Protein AF-A0A445IN92-F1 (afdb_monomer_lite)

Structure (mmCIF, N/CA/C/O backbone):
data_AF-A0A445IN92-F1
#
_entry.id   AF-A0A445IN92-F1
#
loop_
_atom_site.group_PDB
_atom_site.id
_atom_site.type_symbol
_atom_site.label_atom_id
_atom_site.label_alt_id
_atom_site.label_comp_id
_atom_site.label_asym_id
_atom_site.label_entity_id
_atom_site.label_seq_id
_atom_site.pdbx_PDB_ins_code
_atom_site.Cartn_x
_atom_site.Cartn_y
_atom_site.Cartn_z
_atom_site.occupancy
_atom_site.B_iso_or_equiv
_atom_site.auth_seq_id
_atom_site.auth_comp_id
_atom_site.auth_asym_id
_atom_site.auth_atom_id
_atom_site.pdbx_PDB_model_num
ATOM 1 N N . ILE A 1 1 ? 13.133 -25.533 19.601 1.00 60.81 1 ILE A N 1
ATOM 2 C CA . ILE A 1 1 ? 13.354 -24.066 19.628 1.00 60.81 1 ILE A CA 1
ATOM 3 C C . ILE A 1 1 ? 12.073 -23.328 20.027 1.00 60.81 1 ILE A C 1
ATOM 5 O O . ILE A 1 1 ? 12.120 -22.615 21.013 1.00 60.81 1 ILE A O 1
ATOM 9 N N . ILE A 1 2 ? 10.919 -23.588 19.393 1.00 58.00 2 ILE A N 1
ATOM 10 C CA . ILE A 1 2 ? 9.615 -22.993 19.782 1.00 58.00 2 ILE A CA 1
ATOM 11 C C . ILE A 1 2 ? 9.254 -23.238 21.263 1.00 58.00 2 ILE A C 1
ATOM 13 O O . ILE A 1 2 ? 8.823 -22.318 21.946 1.00 58.00 2 ILE A O 1
ATOM 17 N N . PHE A 1 3 ? 9.530 -24.435 21.797 1.00 63.34 3 PHE A N 1
ATOM 18 C CA . PHE A 1 3 ? 9.320 -24.738 23.222 1.00 63.34 3 PHE A CA 1
ATOM 19 C C . PHE A 1 3 ? 10.084 -23.802 24.173 1.00 63.34 3 PHE A C 1
ATOM 21 O O . PHE A 1 3 ? 9.544 -23.416 25.199 1.00 63.34 3 PHE A O 1
ATOM 28 N N . VAL A 1 4 ? 11.312 -23.392 23.830 1.00 68.94 4 VAL A N 1
ATOM 29 C CA . VAL A 1 4 ? 12.139 -22.519 24.687 1.00 68.94 4 VAL A CA 1
ATOM 30 C C . VAL A 1 4 ? 11.491 -21.143 24.853 1.00 68.94 4 VAL A C 1
ATOM 32 O O . VAL A 1 4 ? 11.526 -20.579 25.938 1.00 68.94 4 VAL A O 1
ATOM 35 N N . ILE A 1 5 ? 10.833 -20.641 23.806 1.00 67.56 5 ILE A N 1
ATOM 36 C CA . ILE A 1 5 ? 10.127 -19.354 23.822 1.00 67.56 5 ILE A CA 1
ATOM 37 C C . ILE A 1 5 ? 8.903 -19.421 24.748 1.00 67.56 5 ILE A C 1
ATOM 39 O O . ILE A 1 5 ? 8.670 -18.491 25.513 1.00 67.56 5 ILE A O 1
ATOM 43 N N . MET A 1 6 ? 8.161 -20.536 24.728 1.00 63.62 6 MET A N 1
ATOM 44 C CA . MET A 1 6 ? 6.970 -20.718 25.569 1.00 63.62 6 MET A CA 1
ATOM 45 C C . MET A 1 6 ? 7.300 -20.812 27.064 1.00 63.62 6 MET A C 1
ATOM 47 O O . MET A 1 6 ? 6.541 -20.305 27.880 1.00 63.62 6 MET A O 1
ATOM 51 N N . TYR A 1 7 ? 8.422 -21.440 27.428 1.00 75.62 7 TYR A N 1
ATOM 52 C CA . TYR A 1 7 ? 8.828 -21.587 28.834 1.00 75.62 7 TYR A CA 1
ATOM 53 C C . TYR A 1 7 ? 9.495 -20.341 29.426 1.00 75.62 7 TYR A C 1
ATOM 55 O O . TYR A 1 7 ? 9.542 -20.209 30.644 1.00 75.62 7 TYR A O 1
ATOM 63 N N . LEU A 1 8 ? 10.035 -19.454 28.587 1.00 73.19 8 LEU A N 1
ATOM 64 C CA . LEU A 1 8 ? 10.704 -18.223 29.022 1.00 73.19 8 LEU A CA 1
ATOM 65 C C . LEU A 1 8 ? 9.756 -17.017 29.114 1.00 73.19 8 LEU A C 1
ATOM 67 O O . LEU A 1 8 ? 10.228 -15.925 29.415 1.00 73.19 8 LEU A O 1
ATOM 71 N N . GLU A 1 9 ? 8.458 -17.205 28.833 1.00 71.94 9 GLU A N 1
ATOM 72 C CA . GLU A 1 9 ? 7.423 -16.156 28.879 1.00 71.94 9 GLU A CA 1
ATOM 73 C C . GLU A 1 9 ? 7.838 -14.874 28.139 1.00 71.94 9 GLU A C 1
ATOM 75 O O . GLU A 1 9 ? 7.601 -13.752 28.584 1.00 71.94 9 GLU A O 1
ATOM 80 N N . ILE A 1 10 ? 8.503 -15.041 26.994 1.00 71.31 10 ILE A N 1
ATOM 81 C CA . ILE A 1 10 ? 9.030 -13.913 26.231 1.00 71.31 10 ILE A CA 1
ATOM 82 C C . ILE A 1 10 ? 7.859 -13.134 25.633 1.00 71.31 10 ILE A C 1
ATOM 84 O O . ILE A 1 10 ? 7.116 -13.656 24.800 1.00 71.31 10 ILE A O 1
ATOM 88 N N . VAL A 1 11 ? 7.726 -11.873 26.039 1.00 68.31 11 VAL A N 1
ATOM 89 C CA . VAL A 1 11 ? 6.713 -10.934 25.547 1.00 68.31 11 VAL A CA 1
ATOM 90 C C . VAL A 1 11 ? 7.357 -9.827 24.699 1.00 68.31 11 VAL A C 1
ATOM 92 O O . VAL A 1 11 ? 8.560 -9.566 24.824 1.00 68.31 11 VAL A O 1
ATOM 95 N N . PRO A 1 12 ? 6.590 -9.149 23.825 1.00 71.31 12 PRO A N 1
ATOM 96 C CA . PRO A 1 12 ? 7.069 -7.954 23.136 1.00 71.31 12 PRO A CA 1
ATOM 97 C C . PRO A 1 12 ? 7.643 -6.923 24.124 1.00 71.31 12 PRO A C 1
ATOM 99 O O . PRO A 1 12 ? 7.037 -6.626 25.151 1.00 71.31 12 PRO A O 1
ATOM 102 N N . GLY A 1 13 ? 8.821 -6.384 23.812 1.00 67.31 13 GLY A N 1
ATOM 103 C CA . GLY A 1 13 ? 9.578 -5.438 24.637 1.00 67.31 13 GLY A CA 1
ATOM 104 C C . GLY A 1 13 ? 10.688 -6.067 25.486 1.00 67.31 13 GLY A C 1
ATOM 105 O O . GLY A 1 13 ? 11.485 -5.336 26.075 1.00 67.31 13 GLY A O 1
ATOM 106 N N . CYS A 1 14 ? 10.793 -7.398 25.538 1.00 73.56 14 CYS A N 1
ATOM 107 C CA . CYS A 1 14 ? 11.865 -8.070 26.268 1.00 73.56 14 CYS A CA 1
ATOM 108 C C . CYS A 1 14 ? 13.254 -7.809 25.654 1.00 73.56 14 CYS A C 1
ATOM 110 O O . CYS A 1 14 ? 13.451 -7.835 24.436 1.00 73.56 14 CYS A O 1
ATOM 112 N N . LEU A 1 15 ? 14.235 -7.607 26.537 1.00 75.12 15 LEU A N 1
ATOM 113 C CA . LEU A 1 15 ? 15.658 -7.575 26.216 1.00 75.12 15 LEU A CA 1
ATOM 114 C C . LEU A 1 15 ? 16.246 -8.965 26.469 1.00 75.12 15 LEU A C 1
ATOM 116 O O . LEU A 1 15 ? 16.267 -9.426 27.609 1.00 75.12 15 LEU A O 1
ATOM 120 N N . VAL A 1 16 ? 16.726 -9.628 25.419 1.00 77.56 16 VAL A N 1
ATOM 121 C CA . VAL A 1 16 ? 17.256 -10.994 25.504 1.00 77.56 16 VAL A CA 1
ATOM 122 C C . VAL A 1 16 ? 18.728 -11.006 25.116 1.00 77.56 16 VAL A C 1
ATOM 124 O O . VAL A 1 16 ? 19.116 -10.442 24.097 1.00 77.56 16 VAL A O 1
ATOM 127 N N . LEU A 1 17 ? 19.551 -11.672 25.924 1.00 78.69 17 LEU A N 1
ATOM 128 C CA . LEU A 1 17 ? 20.952 -11.947 25.617 1.00 78.69 17 LEU A CA 1
ATOM 129 C C . LEU A 1 17 ? 21.105 -13.441 25.322 1.00 78.69 17 LEU A C 1
ATOM 131 O O . LEU A 1 17 ? 20.894 -14.276 26.199 1.00 78.69 17 LEU A O 1
ATOM 135 N N . GLU A 1 18 ? 21.478 -13.775 24.092 1.00 79.75 18 GLU A N 1
ATOM 136 C CA . GLU A 1 18 ? 21.794 -15.135 23.667 1.00 79.75 18 GLU A CA 1
ATOM 137 C C . GLU A 1 18 ? 23.316 -15.319 23.613 1.00 79.75 18 GLU A C 1
ATOM 139 O O . GLU A 1 18 ? 24.018 -14.603 22.898 1.00 79.75 18 GLU A O 1
ATOM 144 N N . SER A 1 19 ? 23.841 -16.304 24.345 1.00 76.81 19 SER A N 1
ATOM 145 C CA . SER A 1 19 ? 25.249 -16.694 24.260 1.00 76.81 19 SER A CA 1
ATOM 146 C C . SER A 1 19 ? 25.416 -17.971 23.427 1.00 76.81 19 SER A C 1
ATOM 148 O O . SER A 1 19 ? 24.745 -18.975 23.659 1.00 76.81 19 SER A O 1
ATOM 150 N N . GLY A 1 20 ? 26.319 -17.942 22.440 1.00 70.75 20 GLY A N 1
ATOM 151 C CA . GLY A 1 20 ? 26.648 -19.111 21.610 1.00 70.75 20 GLY A CA 1
ATOM 152 C C . GLY A 1 20 ? 25.670 -19.406 20.463 1.00 70.75 20 GLY A C 1
ATOM 153 O O . GLY A 1 20 ? 25.346 -20.571 20.215 1.00 70.75 20 GLY A O 1
ATOM 154 N N . ALA A 1 21 ? 25.231 -18.372 19.736 1.00 63.81 21 ALA A N 1
ATOM 155 C CA . ALA A 1 21 ? 24.322 -18.440 18.583 1.00 63.81 21 ALA A CA 1
ATOM 156 C C . ALA A 1 21 ? 24.971 -19.072 17.327 1.00 63.81 21 ALA A C 1
ATOM 158 O O . ALA A 1 21 ? 25.025 -18.479 16.254 1.00 63.81 21 ALA A O 1
ATOM 159 N N . ARG A 1 22 ? 25.482 -20.303 17.441 1.00 63.50 22 ARG A N 1
ATOM 160 C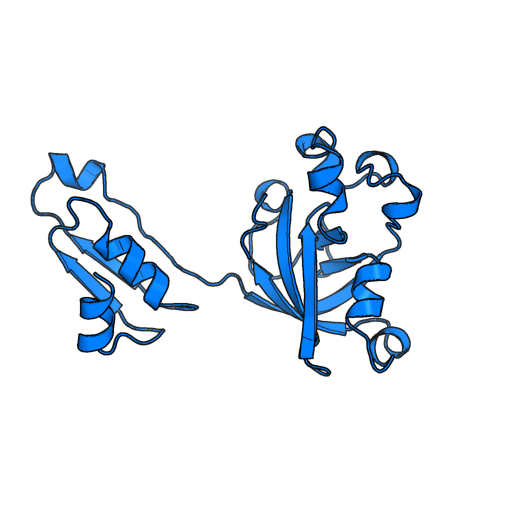 CA . ARG A 1 22 ? 26.298 -20.973 16.410 1.00 63.50 22 ARG A CA 1
ATOM 161 C C . ARG A 1 22 ? 25.634 -21.049 15.029 1.00 63.50 22 ARG A C 1
ATOM 163 O O . ARG A 1 22 ? 26.334 -20.996 14.026 1.00 63.50 22 ARG A O 1
ATOM 170 N N . SER A 1 23 ? 24.315 -21.238 14.974 1.00 65.25 23 SER A N 1
ATOM 171 C CA . SER A 1 23 ? 23.546 -21.374 13.724 1.00 65.25 23 SER A CA 1
ATOM 172 C C . SER A 1 23 ? 22.526 -20.257 13.498 1.00 65.25 23 SER A C 1
ATOM 174 O O . SER A 1 23 ? 21.781 -20.317 12.524 1.00 65.25 23 SER A O 1
ATOM 176 N N . GLY A 1 24 ? 22.409 -19.297 14.422 1.00 65.94 24 GLY A N 1
ATOM 177 C CA . GLY A 1 24 ? 21.371 -18.259 14.404 1.00 65.94 24 GLY A CA 1
ATOM 178 C C . GLY A 1 24 ? 19.924 -18.765 14.521 1.00 65.94 24 GLY A C 1
ATOM 179 O O . GLY A 1 24 ? 19.005 -17.961 14.594 1.00 65.94 24 GLY A O 1
ATOM 180 N N . SER A 1 25 ? 19.677 -20.080 14.571 1.00 72.50 25 SER A N 1
ATOM 181 C CA . SER A 1 25 ? 18.320 -20.647 14.537 1.00 72.50 25 SER A CA 1
ATOM 182 C C . SER A 1 25 ? 17.474 -20.259 15.759 1.00 72.50 25 SER A C 1
ATOM 184 O O . SER A 1 25 ? 16.271 -20.004 15.639 1.00 72.50 25 SER A O 1
ATOM 186 N N . LEU A 1 26 ? 18.107 -20.172 16.933 1.00 74.81 26 LEU A N 1
ATOM 187 C CA . LEU A 1 26 ? 17.470 -19.674 18.149 1.00 74.81 26 LEU A CA 1
ATOM 188 C C . LEU A 1 26 ? 17.290 -18.150 18.081 1.00 74.81 26 LEU A C 1
ATOM 190 O O . LEU A 1 26 ? 16.176 -17.691 18.309 1.00 74.81 26 LEU A O 1
ATOM 194 N N . THR A 1 27 ? 18.299 -17.401 17.631 1.00 75.00 27 THR A N 1
ATOM 195 C CA . THR A 1 27 ? 18.226 -15.944 17.409 1.00 75.00 27 THR A CA 1
ATOM 196 C C . THR A 1 27 ? 17.077 -15.549 16.484 1.00 75.00 27 THR A C 1
ATOM 198 O O . THR A 1 27 ? 16.289 -14.669 16.815 1.00 75.00 27 THR A O 1
ATOM 201 N N . THR A 1 28 ? 16.918 -16.233 15.347 1.00 73.12 28 THR A N 1
ATOM 202 C CA . THR A 1 28 ? 15.819 -15.994 14.400 1.00 73.12 28 THR A CA 1
ATOM 203 C C . THR A 1 28 ? 14.460 -16.301 15.025 1.00 73.12 28 THR A C 1
ATOM 205 O O . THR A 1 28 ? 13.485 -15.597 14.771 1.00 73.12 28 THR A O 1
ATOM 208 N N . SER A 1 29 ? 14.379 -17.340 15.855 1.00 74.25 29 SER A N 1
ATOM 209 C CA . SER A 1 29 ? 13.129 -17.703 16.528 1.00 74.25 29 SER A CA 1
ATOM 210 C C . SER A 1 29 ? 12.778 -16.719 17.653 1.00 74.25 29 SER A C 1
ATOM 212 O O . SER A 1 29 ? 11.610 -16.373 17.802 1.00 74.25 29 SER A O 1
ATOM 214 N N . LEU A 1 30 ? 13.776 -16.222 18.392 1.00 74.81 30 LEU A N 1
ATOM 215 C CA . LEU A 1 30 ? 13.628 -15.170 19.404 1.00 74.81 30 LEU A CA 1
ATOM 216 C C . LEU A 1 30 ? 13.212 -13.838 18.768 1.00 74.81 30 LEU A C 1
ATOM 218 O O . LEU A 1 30 ? 12.256 -13.220 19.221 1.00 74.81 30 LEU A O 1
ATOM 222 N N . ALA A 1 31 ? 13.857 -13.443 17.668 1.00 72.00 31 ALA A N 1
ATOM 223 C CA . ALA A 1 31 ? 13.505 -12.232 16.930 1.00 72.00 31 ALA A CA 1
ATOM 224 C C . ALA A 1 31 ? 12.054 -12.265 16.419 1.00 72.00 31 ALA A C 1
ATOM 226 O O . ALA A 1 31 ? 11.359 -11.255 16.476 1.00 72.00 31 ALA A O 1
ATOM 227 N N . ARG A 1 32 ? 11.563 -13.433 15.979 1.00 70.00 32 ARG A N 1
ATOM 228 C CA . ARG A 1 32 ? 10.156 -13.616 15.578 1.00 70.00 32 ARG A CA 1
ATOM 229 C C . ARG A 1 32 ? 9.176 -13.553 16.750 1.00 70.00 32 ARG A C 1
ATOM 231 O O . ARG A 1 32 ? 8.049 -13.113 16.556 1.00 70.00 32 ARG A O 1
ATOM 238 N N . ALA A 1 33 ? 9.579 -13.975 17.948 1.00 69.00 33 ALA A N 1
ATOM 239 C CA . ALA A 1 33 ? 8.715 -13.941 19.130 1.00 69.00 33 ALA A CA 1
ATOM 240 C C . ALA A 1 33 ? 8.379 -12.511 19.587 1.00 69.00 33 ALA A C 1
ATOM 242 O O . ALA A 1 33 ? 7.352 -12.293 20.223 1.00 69.00 33 ALA A O 1
ATOM 243 N N . PHE A 1 34 ? 9.214 -11.529 19.241 1.00 69.75 34 PHE A N 1
ATOM 244 C CA . PHE A 1 34 ? 9.032 -10.138 19.654 1.00 69.75 34 PHE A CA 1
ATOM 245 C C . PHE A 1 34 ? 7.934 -9.377 18.912 1.00 69.75 34 PHE A C 1
ATOM 247 O O . PHE A 1 34 ? 7.542 -8.310 19.382 1.00 69.75 34 PHE A O 1
ATOM 254 N N . SER A 1 35 ? 7.398 -9.935 17.819 1.00 61.34 35 SER A N 1
ATOM 255 C CA . SER A 1 35 ? 6.294 -9.386 17.019 1.00 61.34 35 SER A CA 1
ATOM 256 C C . SER A 1 35 ? 6.531 -7.953 16.508 1.00 61.34 35 SER A C 1
ATOM 258 O O . SER A 1 35 ? 6.868 -7.775 15.341 1.00 61.34 35 SER A O 1
ATOM 260 N N . LEU A 1 36 ? 6.399 -6.945 17.384 1.00 55.12 36 LEU A N 1
ATOM 261 C CA . LEU A 1 36 ? 6.463 -5.515 17.077 1.00 55.12 36 LEU A CA 1
ATOM 262 C C . LEU A 1 36 ? 7.643 -4.766 17.736 1.00 55.12 36 LEU A C 1
ATOM 264 O O . LEU A 1 36 ? 8.024 -3.702 17.248 1.00 55.12 36 LEU A O 1
ATOM 268 N N . SER A 1 37 ? 8.207 -5.275 18.843 1.00 56.78 37 SER A N 1
ATOM 269 C CA . SER A 1 37 ? 9.255 -4.589 19.623 1.00 56.78 37 SER A CA 1
ATOM 270 C C . SER A 1 37 ? 10.050 -5.563 20.500 1.00 56.78 37 SER A C 1
ATOM 272 O O . SER A 1 37 ? 9.466 -6.427 21.148 1.00 56.78 37 SER A O 1
ATOM 274 N N . GLY A 1 38 ? 11.377 -5.422 20.557 1.00 65.31 38 GLY A N 1
ATOM 275 C CA . GLY A 1 38 ? 12.277 -6.256 21.366 1.00 65.31 38 GLY A CA 1
ATOM 276 C C . GLY A 1 38 ? 13.700 -6.254 20.809 1.00 65.31 38 GLY A C 1
ATOM 277 O O . GLY A 1 38 ? 13.917 -5.821 19.678 1.00 65.31 38 GLY A O 1
ATOM 278 N N . HIS A 1 39 ? 14.683 -6.683 21.602 1.00 64.38 39 HIS A N 1
ATOM 279 C CA . HIS A 1 39 ? 16.086 -6.756 21.168 1.00 64.38 39 HIS A CA 1
ATOM 280 C C . HIS A 1 39 ? 16.709 -8.090 21.586 1.00 64.38 39 HIS A C 1
ATOM 282 O O . HIS A 1 39 ? 16.652 -8.456 22.762 1.00 64.38 39 HIS A O 1
ATOM 288 N N . VAL A 1 40 ? 17.338 -8.792 20.633 1.00 73.12 40 VAL A N 1
ATOM 289 C CA . VAL A 1 40 ? 18.254 -9.905 20.928 1.00 73.12 40 VAL A CA 1
ATOM 290 C C . VAL A 1 40 ? 19.684 -9.412 20.753 1.00 73.12 40 VAL A C 1
ATOM 292 O O . VAL A 1 40 ? 20.054 -8.957 19.672 1.00 73.12 40 VAL A O 1
ATOM 295 N N . TYR A 1 41 ? 20.495 -9.544 21.794 1.00 72.94 41 TYR A N 1
ATOM 296 C CA . TYR A 1 41 ? 21.942 -9.404 21.706 1.00 72.94 41 TYR A CA 1
ATOM 297 C C . TYR A 1 41 ? 22.564 -10.789 21.634 1.00 72.94 41 TYR A C 1
ATOM 299 O O . TYR A 1 41 ? 22.286 -11.636 22.479 1.00 72.94 41 TYR A O 1
ATOM 307 N N . THR A 1 42 ? 23.409 -11.021 20.636 1.00 70.56 42 THR A N 1
ATOM 308 C CA . THR A 1 42 ? 24.188 -12.253 20.529 1.00 70.56 42 THR A CA 1
ATOM 309 C C . THR A 1 42 ? 25.612 -12.005 21.005 1.00 70.56 42 THR A C 1
ATOM 311 O O . THR A 1 42 ? 26.247 -11.015 20.640 1.00 70.56 42 THR A O 1
ATOM 314 N N . PHE A 1 43 ? 26.124 -12.909 21.836 1.00 67.50 43 PHE A N 1
ATOM 315 C CA . PHE A 1 43 ? 27.515 -12.899 22.276 1.00 67.50 43 PHE A CA 1
ATOM 316 C C . PHE A 1 43 ? 28.164 -14.261 22.003 1.00 67.50 43 PHE A C 1
ATOM 318 O O . PHE A 1 43 ? 27.640 -15.303 22.403 1.00 67.50 43 PHE A O 1
ATOM 325 N N . ASP A 1 44 ? 29.315 -14.265 21.331 1.00 65.88 44 ASP A N 1
ATOM 326 C CA . ASP A 1 44 ? 30.103 -15.474 21.073 1.00 65.88 44 ASP A CA 1
ATOM 327 C C . ASP A 1 44 ? 31.559 -15.251 21.510 1.00 65.88 44 ASP A C 1
ATOM 329 O O . ASP A 1 44 ? 32.152 -14.210 21.234 1.00 65.88 44 ASP A O 1
ATOM 333 N N . PHE A 1 45 ? 32.132 -16.233 22.210 1.00 62.41 45 PHE A N 1
ATOM 334 C CA . PHE A 1 45 ? 33.503 -16.185 22.726 1.00 62.41 45 PHE A CA 1
ATOM 335 C C . PHE A 1 45 ? 34.557 -16.551 21.662 1.00 62.41 45 PHE A C 1
ATOM 337 O O . PHE A 1 45 ? 35.749 -16.398 21.917 1.00 62.41 45 PHE A O 1
ATOM 344 N N . HIS A 1 46 ? 34.153 -17.058 20.488 1.00 61.62 46 HIS A N 1
ATOM 345 C CA . HIS A 1 46 ? 35.073 -17.414 19.400 1.00 61.62 46 HIS A CA 1
ATOM 346 C C . HIS A 1 46 ? 35.061 -16.366 18.275 1.00 61.62 46 HIS A C 1
ATOM 348 O O . HIS A 1 46 ? 34.130 -16.305 17.473 1.00 61.62 46 HIS A O 1
ATOM 354 N N . GLU A 1 47 ? 36.151 -15.605 18.153 1.00 54.59 47 GLU A N 1
ATOM 355 C CA . GLU A 1 47 ? 36.330 -14.499 17.193 1.00 54.59 47 GLU A CA 1
ATOM 356 C C . GLU A 1 47 ? 36.104 -14.909 15.721 1.00 54.59 47 GLU A C 1
ATOM 358 O O . GLU A 1 47 ? 35.404 -14.221 14.982 1.00 54.59 47 GLU A O 1
ATOM 363 N N . GLN A 1 48 ? 36.585 -16.090 15.307 1.00 51.09 48 GLN A N 1
ATOM 364 C CA . GLN A 1 48 ? 36.346 -16.636 13.959 1.00 51.09 48 GLN A CA 1
ATOM 365 C C . GLN A 1 48 ? 34.882 -17.044 13.687 1.00 51.09 48 GLN A C 1
ATOM 367 O O . GLN A 1 48 ? 34.536 -17.302 12.537 1.00 51.09 48 GLN A O 1
ATOM 372 N N . ARG A 1 49 ? 34.024 -17.131 14.714 1.00 53.88 49 ARG A N 1
ATOM 373 C CA . ARG A 1 49 ? 32.591 -17.476 14.593 1.00 53.88 49 ARG A CA 1
ATOM 374 C C . ARG A 1 49 ? 31.679 -16.260 14.757 1.00 53.88 49 ARG A C 1
ATOM 376 O O . ARG A 1 49 ? 30.609 -16.226 14.156 1.00 53.88 49 ARG A O 1
ATOM 383 N N . ALA A 1 50 ? 32.130 -15.244 15.491 1.00 49.66 50 ALA A N 1
ATOM 384 C CA . ALA A 1 50 ? 31.443 -13.963 15.631 1.00 49.66 50 ALA A CA 1
ATOM 385 C C . ALA A 1 50 ? 31.283 -13.220 14.286 1.00 49.66 50 ALA A C 1
ATOM 387 O O . ALA A 1 50 ? 30.287 -12.529 14.083 1.00 49.66 50 ALA A O 1
ATOM 388 N N . SER A 1 51 ? 32.204 -13.416 13.332 1.00 48.00 51 SER A N 1
ATOM 389 C CA . SER A 1 51 ? 32.160 -12.779 12.003 1.00 48.00 51 SER A CA 1
ATOM 390 C C . SER A 1 51 ? 31.003 -13.243 11.104 1.00 48.00 51 SER A C 1
ATOM 392 O O . SER A 1 51 ? 30.701 -12.572 10.122 1.00 48.00 51 SER A O 1
ATOM 394 N N . SER A 1 52 ? 30.340 -14.361 11.432 1.00 46.69 52 SER A N 1
ATOM 395 C CA . SER A 1 52 ? 29.155 -14.863 10.711 1.00 46.69 52 SER A CA 1
ATOM 396 C C . SER A 1 52 ? 27.827 -14.584 11.431 1.00 46.69 52 SER A C 1
ATOM 398 O O . SER A 1 52 ? 26.775 -14.929 10.900 1.00 46.69 52 SER A O 1
ATOM 400 N N . ALA A 1 53 ? 27.848 -13.977 12.625 1.00 47.44 53 ALA A N 1
ATOM 401 C CA . ALA A 1 53 ? 26.670 -13.838 13.491 1.00 47.44 53 ALA A CA 1
ATOM 402 C C . ALA A 1 53 ? 26.510 -12.438 14.118 1.00 47.44 53 ALA A C 1
ATOM 404 O O . ALA A 1 53 ? 25.904 -12.291 15.180 1.00 47.44 53 ALA A O 1
ATOM 405 N N . SER A 1 54 ? 26.997 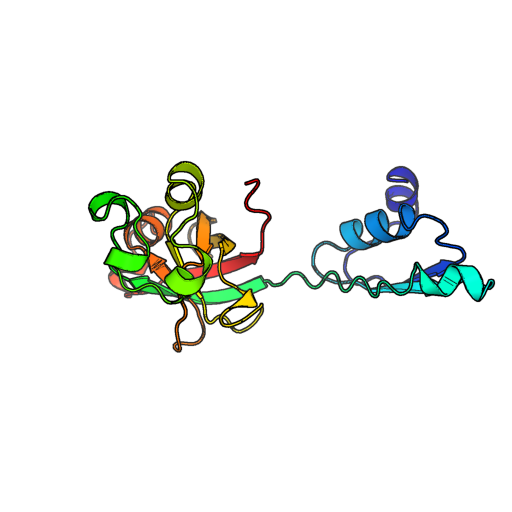-11.390 13.454 1.00 45.09 54 SER A N 1
ATOM 406 C CA . SER A 1 54 ? 26.675 -9.992 13.768 1.00 45.09 54 SER A CA 1
ATOM 407 C C . SER A 1 54 ? 25.374 -9.558 13.081 1.00 45.09 54 SER A C 1
ATOM 409 O O . SER A 1 54 ? 25.319 -8.560 12.367 1.00 45.09 54 SER A O 1
ATOM 411 N N . VAL A 1 55 ? 24.298 -10.319 13.282 1.00 44.44 55 VAL A N 1
ATOM 412 C CA . VAL A 1 55 ? 22.960 -9.891 12.864 1.00 44.44 55 VAL A CA 1
ATOM 413 C C . VAL A 1 55 ? 22.315 -9.209 14.060 1.00 44.44 55 VAL A C 1
ATOM 415 O O . VAL A 1 55 ? 21.717 -9.861 14.912 1.00 44.44 55 VAL A O 1
ATOM 418 N N . ILE A 1 56 ? 22.426 -7.882 14.127 1.00 45.06 56 ILE A N 1
ATOM 419 C CA . ILE A 1 56 ? 21.481 -7.088 14.915 1.00 45.06 56 ILE A CA 1
ATOM 420 C C . ILE A 1 56 ? 20.132 -7.228 14.199 1.00 45.06 56 ILE A C 1
ATOM 422 O O . ILE A 1 56 ? 19.819 -6.483 13.273 1.00 45.06 56 ILE A O 1
ATOM 426 N N . ALA A 1 57 ? 19.354 -8.243 14.575 1.00 45.31 57 ALA A N 1
ATOM 427 C CA . ALA A 1 57 ? 17.987 -8.414 14.109 1.00 45.31 57 ALA A CA 1
ATOM 428 C C . ALA A 1 57 ? 17.090 -7.456 14.903 1.00 45.31 57 ALA A C 1
ATOM 430 O O . ALA A 1 57 ? 16.446 -7.838 15.878 1.00 45.31 57 ALA A O 1
ATOM 431 N N . LEU A 1 58 ? 17.079 -6.187 14.498 1.00 44.53 58 LEU A N 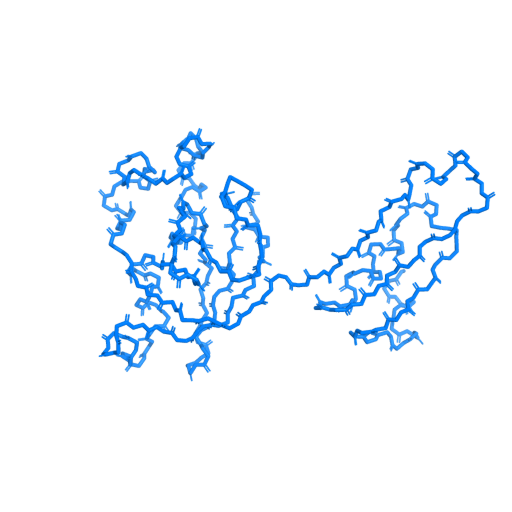1
ATOM 432 C CA . LEU A 1 58 ? 16.041 -5.241 14.891 1.00 44.53 58 LEU A CA 1
ATOM 433 C C . LEU A 1 58 ? 14.748 -5.669 14.187 1.00 44.53 58 LEU A C 1
ATOM 435 O O . LEU A 1 58 ? 14.486 -5.268 13.056 1.00 44.53 58 LEU A O 1
ATOM 439 N N . ALA A 1 59 ? 13.949 -6.509 14.842 1.00 45.69 59 ALA A N 1
ATOM 440 C CA . ALA A 1 59 ? 12.555 -6.711 14.467 1.00 45.69 59 ALA A CA 1
ATOM 441 C C . ALA A 1 59 ? 11.760 -5.475 14.913 1.00 45.69 59 ALA A C 1
ATOM 443 O O . ALA A 1 59 ? 11.015 -5.508 15.888 1.00 45.69 59 ALA A O 1
ATOM 444 N N . THR A 1 60 ? 11.982 -4.342 14.245 1.00 49.53 60 THR A N 1
ATOM 445 C CA . THR A 1 60 ? 11.045 -3.227 14.322 1.00 49.53 60 THR A CA 1
ATOM 446 C C . THR A 1 60 ? 9.910 -3.570 13.378 1.00 49.53 60 THR A C 1
ATOM 448 O O . THR A 1 60 ? 10.106 -3.645 12.163 1.00 49.53 60 THR A O 1
ATOM 451 N N . ALA A 1 61 ? 8.716 -3.825 13.911 1.00 57.25 61 ALA A N 1
ATOM 452 C CA . ALA A 1 61 ? 7.559 -3.803 13.038 1.00 57.25 61 ALA A CA 1
ATOM 453 C C . ALA A 1 61 ? 7.454 -2.400 12.452 1.00 57.25 61 ALA A C 1
ATOM 455 O O . ALA A 1 61 ? 7.339 -1.405 13.170 1.00 57.25 61 ALA A O 1
ATOM 456 N N . GLN A 1 62 ? 7.584 -2.321 11.133 1.00 77.12 62 GLN A N 1
ATOM 457 C CA . GLN A 1 62 ? 7.441 -1.074 10.406 1.00 77.12 62 GLN A CA 1
ATOM 458 C C . GLN A 1 62 ? 5.946 -0.853 10.205 1.00 77.12 62 GLN A C 1
ATOM 460 O O . GLN A 1 62 ? 5.387 -1.194 9.166 1.00 77.12 62 GLN A O 1
ATOM 465 N N . SER A 1 63 ? 5.290 -0.363 11.251 1.00 84.44 63 SER A N 1
ATOM 466 C CA . SER A 1 63 ? 3.865 -0.072 11.240 1.00 84.44 63 SER A CA 1
ATOM 467 C C . SER A 1 63 ? 3.578 1.306 11.818 1.00 84.44 63 SER A C 1
ATOM 469 O O . SER A 1 63 ? 4.350 1.860 12.607 1.00 84.44 63 SER A O 1
ATOM 471 N N . SER A 1 64 ? 2.482 1.906 11.369 1.00 88.00 64 SER A N 1
ATOM 472 C CA . SER A 1 64 ? 2.005 3.187 11.883 1.00 88.00 64 SER A CA 1
ATOM 473 C C . SER A 1 64 ? 0.529 3.389 11.549 1.00 88.00 64 SER A C 1
ATOM 475 O O . SER A 1 64 ? -0.030 2.686 10.705 1.00 88.00 64 SER A O 1
ATOM 477 N N . ILE A 1 65 ? -0.094 4.369 12.207 1.00 90.56 65 ILE A N 1
ATOM 478 C CA . ILE A 1 65 ? -1.438 4.850 11.882 1.00 90.56 65 ILE A CA 1
ATOM 479 C C . ILE A 1 65 ? -1.290 6.168 11.136 1.00 90.56 65 ILE A C 1
ATOM 481 O O . ILE A 1 65 ? -0.676 7.107 11.644 1.00 90.56 65 ILE A O 1
ATOM 485 N N . VAL A 1 66 ? -1.852 6.237 9.935 1.00 92.94 66 VAL A N 1
ATOM 486 C CA . VAL A 1 66 ? -1.740 7.403 9.057 1.00 92.94 66 VAL A CA 1
ATOM 487 C C . VAL A 1 66 ? -3.064 7.720 8.387 1.00 92.94 66 VAL A C 1
ATOM 489 O O . VAL A 1 66 ? -3.974 6.893 8.314 1.00 92.94 66 VAL A O 1
ATOM 492 N N . GLN A 1 67 ? -3.141 8.934 7.856 1.00 93.75 67 GLN A N 1
ATOM 493 C CA . GLN A 1 67 ? -4.152 9.297 6.883 1.00 93.75 67 GLN A CA 1
ATOM 494 C C . GLN A 1 67 ? -3.748 8.751 5.508 1.00 93.75 67 GLN A C 1
ATOM 496 O O . GLN A 1 67 ? -2.638 9.000 5.034 1.00 93.75 67 GLN A O 1
ATOM 501 N N . SER A 1 68 ? -4.655 8.025 4.858 1.00 93.94 68 SER A N 1
ATOM 502 C CA . SER A 1 68 ? -4.493 7.552 3.485 1.00 93.94 68 SER A CA 1
ATOM 503 C C . SER A 1 68 ? -5.548 8.175 2.581 1.00 93.94 68 SER A C 1
ATOM 505 O O . SER A 1 68 ? -6.731 8.214 2.914 1.00 93.94 68 SER A O 1
ATOM 507 N N . THR A 1 69 ? -5.106 8.674 1.432 1.00 94.94 69 THR A N 1
ATOM 508 C CA . THR A 1 69 ? -5.989 9.159 0.361 1.00 94.94 69 THR A CA 1
ATOM 509 C C . THR A 1 69 ? -5.995 8.160 -0.791 1.00 94.94 69 THR A C 1
ATOM 511 O O . THR A 1 69 ? -5.310 7.136 -0.727 1.00 94.94 69 THR A O 1
ATOM 514 N N . TYR A 1 70 ? -6.756 8.436 -1.847 1.00 94.81 70 TYR A N 1
ATOM 515 C CA . TYR A 1 70 ? -6.744 7.612 -3.049 1.00 94.81 70 TYR A CA 1
ATOM 516 C C . TYR A 1 70 ? -6.098 8.327 -4.238 1.00 94.81 70 TYR A C 1
ATOM 518 O O . TYR A 1 70 ? -6.089 9.554 -4.335 1.00 94.81 70 TYR A O 1
ATOM 526 N N . HIS A 1 71 ? -5.588 7.531 -5.167 1.00 95.06 71 HIS A N 1
ATOM 527 C CA . HIS A 1 71 ? -5.145 7.937 -6.488 1.00 95.06 71 HIS A CA 1
ATOM 528 C C . HIS A 1 71 ? -5.837 7.063 -7.541 1.00 95.06 71 HIS A C 1
ATOM 530 O O . HIS A 1 71 ? -6.242 5.934 -7.266 1.00 95.06 71 HIS A O 1
ATOM 536 N N . LEU A 1 72 ? -6.011 7.593 -8.749 1.00 95.62 72 LEU A N 1
ATOM 537 C CA . LEU A 1 72 ? -6.677 6.892 -9.845 1.00 95.62 72 LEU A CA 1
ATOM 538 C C . LEU A 1 72 ? -5.632 6.202 -10.729 1.00 95.62 72 LEU A C 1
ATOM 540 O O . LEU A 1 72 ? -5.440 6.611 -11.869 1.00 95.62 72 LEU A O 1
ATOM 544 N N . TYR A 1 73 ? -4.950 5.178 -10.203 1.00 96.56 73 TYR A N 1
ATOM 545 C CA . TYR A 1 73 ? -4.036 4.374 -11.024 1.00 96.56 73 TYR A CA 1
ATOM 546 C C . TYR A 1 73 ? -4.810 3.483 -11.990 1.00 96.56 73 TYR A C 1
ATOM 548 O O . TYR A 1 73 ? -4.392 3.326 -13.128 1.00 96.56 73 TYR A O 1
ATOM 556 N N . GLN A 1 74 ? -5.925 2.900 -11.532 1.00 96.00 74 GLN A N 1
ATOM 557 C CA . GLN A 1 74 ? -6.798 2.016 -12.312 1.00 96.00 74 GLN A CA 1
ATOM 558 C C . GLN A 1 74 ? -6.008 0.921 -13.053 1.00 96.00 74 GLN A C 1
ATOM 560 O O . GLN A 1 74 ? -6.122 0.787 -14.277 1.00 96.00 74 GLN A O 1
ATOM 565 N N . PRO A 1 75 ? -5.180 0.138 -12.335 1.00 96.75 75 PRO A N 1
ATOM 566 C CA . PRO A 1 75 ? -4.213 -0.758 -12.956 1.00 96.75 75 PRO A CA 1
ATOM 567 C C . PRO A 1 75 ? -4.864 -1.789 -13.884 1.00 96.75 75 PRO A C 1
ATOM 569 O O . PRO A 1 75 ? -4.277 -2.142 -14.906 1.00 96.75 75 PRO A O 1
ATOM 572 N N . GLU A 1 76 ? -6.098 -2.221 -13.607 1.00 95.81 76 GLU A N 1
ATOM 573 C CA . GLU A 1 76 ? -6.840 -3.141 -14.471 1.00 95.81 76 GLU A CA 1
ATOM 574 C C . GLU A 1 76 ? -7.082 -2.573 -15.879 1.00 95.81 76 GLU A C 1
ATOM 576 O O . GLU A 1 76 ? -7.048 -3.324 -16.853 1.00 95.81 76 GLU A O 1
ATOM 581 N N . GLN A 1 77 ? -7.281 -1.256 -16.012 1.00 96.81 77 GLN A N 1
ATOM 582 C CA . GLN A 1 77 ? -7.478 -0.594 -17.310 1.00 96.81 77 GLN A CA 1
ATOM 583 C C . GLN A 1 77 ? -6.176 -0.472 -18.107 1.00 96.81 77 GLN A C 1
ATOM 585 O O . GLN A 1 77 ? -6.198 -0.378 -19.333 1.00 96.81 77 GLN A O 1
ATOM 590 N N . HIS A 1 78 ? -5.041 -0.515 -17.412 1.00 96.25 78 HIS A N 1
ATOM 591 C CA . HIS A 1 78 ? -3.707 -0.379 -17.983 1.00 96.25 78 HIS A CA 1
ATOM 592 C C . HIS A 1 78 ? -2.951 -1.710 -18.034 1.00 96.25 78 HIS A C 1
ATOM 594 O O . HIS A 1 78 ? -1.729 -1.721 -18.133 1.00 96.25 78 HIS A O 1
ATOM 600 N N . ASN A 1 79 ? -3.655 -2.848 -17.963 1.00 97.00 79 ASN A N 1
ATOM 601 C CA . ASN A 1 79 ? -3.052 -4.187 -17.986 1.00 97.00 79 ASN A CA 1
ATOM 602 C C . ASN A 1 79 ? -1.943 -4.373 -16.924 1.00 97.00 79 ASN A C 1
ATOM 604 O O . ASN A 1 79 ? -0.949 -5.080 -17.136 1.00 97.00 79 ASN A O 1
ATOM 608 N N . TRP A 1 80 ? -2.119 -3.704 -15.782 1.00 98.06 80 TRP A N 1
ATOM 609 C CA . TRP A 1 80 ? -1.175 -3.652 -14.672 1.00 98.06 80 TRP A CA 1
ATOM 610 C C . TRP A 1 80 ? 0.223 -3.173 -15.090 1.00 98.06 80 TRP A C 1
ATOM 612 O O . TRP A 1 80 ? 1.222 -3.604 -14.518 1.00 98.06 80 TRP A O 1
ATOM 622 N N . ASP A 1 81 ? 0.323 -2.335 -16.122 1.00 97.94 81 ASP A N 1
ATOM 623 C CA . ASP A 1 81 ? 1.581 -1.782 -16.624 1.00 97.94 81 ASP A CA 1
ATOM 624 C C . ASP A 1 81 ? 2.005 -0.546 -15.813 1.00 97.94 81 ASP A C 1
ATOM 626 O O . ASP A 1 81 ? 1.331 0.487 -15.821 1.00 97.94 81 ASP A O 1
ATOM 630 N N . LEU A 1 82 ? 3.132 -0.651 -15.101 1.00 97.88 82 LEU A N 1
ATOM 631 C CA . LEU A 1 82 ? 3.661 0.437 -14.275 1.00 97.88 82 LEU A CA 1
ATOM 632 C C . LEU A 1 82 ? 4.116 1.632 -15.131 1.00 97.88 82 LEU A C 1
ATOM 634 O O . LEU A 1 82 ? 4.048 2.773 -14.670 1.00 97.88 82 LEU A O 1
ATOM 638 N N . LEU A 1 83 ? 4.557 1.396 -16.374 1.00 97.69 83 LEU A N 1
ATOM 639 C CA . LEU A 1 83 ? 4.988 2.458 -17.287 1.00 97.69 83 LEU A CA 1
ATOM 640 C C . LEU A 1 83 ? 3.795 3.280 -17.778 1.00 97.69 83 LEU A C 1
ATOM 642 O O . LEU A 1 83 ? 3.905 4.498 -17.913 1.00 97.69 83 LEU A O 1
ATOM 646 N N . ALA A 1 84 ? 2.644 2.636 -17.987 1.00 97.31 84 ALA A N 1
ATOM 647 C CA . ALA A 1 84 ? 1.428 3.293 -18.465 1.00 97.31 84 ALA A CA 1
ATOM 648 C C . ALA A 1 84 ? 0.911 4.372 -17.500 1.00 97.31 84 ALA A C 1
ATOM 650 O O . ALA A 1 84 ? 0.333 5.363 -17.942 1.00 97.31 84 ALA A O 1
ATOM 651 N N . VAL A 1 85 ? 1.162 4.207 -16.198 1.00 96.56 85 VAL A N 1
ATOM 652 C CA . VAL A 1 85 ? 0.781 5.179 -15.160 1.00 96.56 85 VAL A CA 1
ATOM 653 C C . VAL A 1 85 ? 1.958 6.036 -14.681 1.00 96.56 85 VAL A C 1
ATOM 655 O O . VAL A 1 85 ? 1.806 6.813 -13.744 1.00 96.56 85 VAL A O 1
ATOM 658 N N . SER A 1 86 ? 3.133 5.909 -15.313 1.00 96.50 86 SER A N 1
ATOM 659 C CA . SER A 1 86 ? 4.372 6.589 -14.901 1.00 96.50 86 SER A CA 1
ATOM 660 C C . SER A 1 86 ? 4.726 6.371 -13.423 1.00 96.50 86 SER A C 1
ATOM 662 O O . SER A 1 86 ? 5.186 7.294 -12.751 1.00 96.50 86 SER A O 1
ATOM 664 N N . ALA A 1 87 ? 4.503 5.156 -12.912 1.00 97.31 87 ALA A N 1
ATOM 665 C CA . ALA A 1 87 ? 4.773 4.839 -11.514 1.00 97.31 87 ALA A CA 1
ATOM 666 C C . ALA A 1 87 ? 6.272 4.991 -11.215 1.00 97.31 87 ALA A C 1
ATOM 668 O O . ALA A 1 87 ? 7.109 4.533 -11.998 1.00 97.31 87 ALA A O 1
ATOM 669 N N . TYR A 1 88 ? 6.635 5.568 -10.067 1.00 97.75 88 TYR A N 1
ATOM 670 C CA . TYR A 1 88 ? 8.040 5.746 -9.689 1.00 97.75 88 TYR A CA 1
ATOM 671 C C . TYR A 1 88 ? 8.846 4.437 -9.734 1.00 97.75 88 TYR A C 1
ATOM 673 O O . TYR A 1 88 ? 9.989 4.421 -10.201 1.00 97.75 88 TYR A O 1
ATOM 681 N N . CYS A 1 89 ? 8.239 3.322 -9.313 1.00 98.12 89 CYS A N 1
ATOM 682 C CA . CYS A 1 89 ? 8.907 2.023 -9.277 1.00 98.12 89 CYS A CA 1
ATOM 683 C C . CYS A 1 89 ? 9.035 1.342 -10.646 1.00 98.12 89 CYS A C 1
ATOM 685 O O . CYS A 1 89 ? 9.698 0.309 -10.741 1.00 98.12 89 CYS A O 1
ATOM 687 N N . ALA A 1 90 ? 8.478 1.912 -11.722 1.00 97.75 90 ALA A N 1
ATOM 688 C CA . ALA A 1 90 ? 8.570 1.334 -13.064 1.00 97.75 90 ALA A CA 1
ATOM 689 C C . ALA A 1 90 ? 10.027 1.131 -13.524 1.00 97.75 90 ALA A C 1
ATOM 691 O O . ALA A 1 90 ? 10.314 0.191 -14.255 1.00 97.75 90 ALA A O 1
ATOM 692 N N . THR A 1 91 ? 10.959 1.954 -13.029 1.00 96.88 91 THR A N 1
ATOM 693 C CA . THR A 1 91 ? 12.405 1.818 -13.286 1.00 96.88 91 THR A CA 1
ATOM 694 C C . THR A 1 91 ? 12.960 0.436 -12.913 1.00 96.88 91 THR A C 1
ATOM 696 O O . THR A 1 91 ? 13.909 -0.023 -13.544 1.00 96.88 91 THR A O 1
ATOM 699 N N . TRP A 1 92 ? 12.396 -0.217 -11.891 1.00 96.88 92 TRP A N 1
ATOM 700 C CA . TRP A 1 92 ? 12.892 -1.494 -11.361 1.00 96.88 92 TRP A CA 1
ATOM 701 C C . TRP A 1 92 ? 11.898 -2.647 -11.527 1.00 96.88 92 TRP A C 1
ATOM 703 O O . TRP A 1 92 ? 12.323 -3.785 -11.706 1.00 96.88 92 TRP A O 1
ATOM 713 N N . ASP A 1 93 ? 10.595 -2.357 -11.504 1.00 97.19 93 ASP A N 1
ATOM 714 C CA . ASP A 1 93 ? 9.548 -3.378 -11.389 1.00 97.19 93 ASP A CA 1
ATOM 715 C C . ASP A 1 93 ? 8.655 -3.515 -12.638 1.00 97.19 93 ASP A C 1
ATOM 717 O O . ASP A 1 93 ? 7.757 -4.359 -12.656 1.00 97.19 93 ASP A O 1
ATOM 721 N N . ALA A 1 94 ? 8.870 -2.724 -13.699 1.00 96.31 94 ALA A N 1
ATOM 722 C CA . ALA A 1 94 ? 8.029 -2.790 -14.904 1.00 96.31 94 ALA A CA 1
ATOM 723 C C . ALA A 1 94 ? 8.096 -4.154 -15.617 1.00 96.31 94 ALA A C 1
ATOM 725 O O . ALA A 1 94 ? 7.075 -4.644 -16.103 1.00 96.31 94 ALA A O 1
ATOM 726 N N . ASP A 1 95 ? 9.270 -4.794 -15.618 1.00 97.19 95 ASP A N 1
ATOM 727 C CA . ASP A 1 95 ? 9.506 -6.078 -16.293 1.00 97.19 95 ASP A CA 1
ATOM 728 C C . ASP A 1 95 ? 9.045 -7.299 -15.476 1.00 97.19 95 ASP A C 1
ATOM 730 O O . ASP A 1 95 ? 9.155 -8.440 -15.933 1.00 97.19 95 ASP A O 1
ATOM 734 N N . GLN A 1 96 ? 8.505 -7.088 -14.270 1.00 97.88 96 GLN A N 1
ATOM 735 C CA . GLN A 1 96 ? 7.944 -8.170 -13.466 1.00 97.88 96 GLN A CA 1
ATOM 736 C C . GLN A 1 96 ? 6.792 -8.868 -14.214 1.00 97.88 96 GLN A C 1
ATOM 738 O O . GLN A 1 96 ? 6.049 -8.233 -14.979 1.00 97.88 96 GLN A O 1
ATOM 743 N N . PRO A 1 97 ? 6.590 -10.183 -14.005 1.00 97.88 97 PRO A N 1
ATOM 744 C CA . PRO A 1 97 ? 5.541 -10.912 -14.701 1.00 97.88 97 PRO A CA 1
ATOM 745 C C . PRO A 1 97 ? 4.162 -10.351 -14.343 1.00 97.88 97 PRO A C 1
ATOM 747 O O . PRO A 1 97 ? 3.940 -9.844 -13.243 1.00 97.88 97 PRO A O 1
ATOM 750 N N . PHE A 1 98 ? 3.203 -10.490 -15.263 1.00 97.25 98 PHE A N 1
ATOM 751 C CA . PHE A 1 98 ? 1.830 -10.021 -15.047 1.00 97.25 98 PHE A CA 1
ATOM 752 C C . PHE A 1 98 ? 1.250 -10.545 -13.726 1.00 97.25 98 PHE A C 1
ATOM 754 O O . PHE A 1 98 ? 0.686 -9.771 -12.965 1.00 97.25 98 PHE A O 1
ATOM 761 N N . SER A 1 99 ? 1.486 -11.823 -13.405 1.00 97.38 99 SER A N 1
ATOM 762 C CA . SER A 1 99 ? 1.040 -12.450 -12.155 1.00 97.38 99 SER A CA 1
ATOM 763 C C . SER A 1 99 ? 1.566 -11.766 -10.894 1.00 97.38 99 SER A C 1
ATOM 765 O O . SER A 1 99 ? 0.893 -11.807 -9.872 1.00 97.38 99 SER A O 1
ATOM 767 N N . TRP A 1 100 ? 2.747 -11.147 -10.950 1.00 98.06 100 TRP A N 1
ATOM 768 C CA . TRP A 1 100 ? 3.321 -10.382 -9.844 1.00 98.06 100 TRP A CA 1
ATOM 769 C C . TRP A 1 100 ? 2.704 -8.984 -9.762 1.00 98.06 100 TRP A C 1
ATOM 771 O O . TRP A 1 100 ? 2.280 -8.551 -8.684 1.00 98.06 100 TRP A O 1
ATOM 781 N N . ARG A 1 101 ? 2.599 -8.307 -10.919 1.00 98.06 101 ARG A N 1
ATOM 782 C CA . ARG A 1 101 ? 2.060 -6.942 -11.038 1.00 98.06 101 ARG A CA 1
ATOM 783 C C . ARG A 1 101 ? 0.582 -6.874 -10.662 1.00 98.06 101 ARG A C 1
ATOM 785 O O . ARG A 1 101 ? 0.179 -5.901 -10.033 1.00 98.06 101 ARG A O 1
ATOM 792 N N . SER A 1 102 ? -0.185 -7.917 -10.992 1.00 97.62 102 SER A N 1
ATOM 793 C CA . SER A 1 102 ? -1.633 -8.016 -10.779 1.00 97.62 102 SER A CA 1
ATOM 794 C C . SER A 1 102 ? -2.059 -8.741 -9.504 1.00 97.62 102 SER A C 1
ATOM 796 O O . SER A 1 102 ? -3.247 -8.991 -9.310 1.00 97.62 102 SER A O 1
ATOM 798 N N . LYS A 1 103 ? -1.110 -9.152 -8.657 1.00 97.88 103 LYS A N 1
ATOM 799 C CA . LYS A 1 103 ? -1.407 -9.972 -7.474 1.00 97.88 103 LYS A CA 1
ATOM 800 C C . LYS A 1 103 ? -2.182 -9.214 -6.397 1.00 97.88 103 LYS A C 1
ATOM 802 O O . LYS A 1 103 ? -3.079 -9.768 -5.767 1.00 97.88 103 LYS A O 1
ATOM 807 N N . TYR A 1 104 ? -1.805 -7.957 -6.184 1.00 98.12 104 TYR A N 1
ATOM 808 C CA . TYR A 1 104 ? -2.349 -7.067 -5.164 1.00 98.12 104 TYR A CA 1
ATOM 809 C C . TYR A 1 104 ? -2.645 -5.707 -5.783 1.00 98.12 104 TYR A C 1
ATOM 811 O O . TYR A 1 104 ? -2.001 -5.319 -6.755 1.00 98.12 104 TYR A O 1
ATOM 819 N N . GLY A 1 105 ? -3.588 -4.967 -5.197 1.00 97.75 105 GLY A N 1
ATOM 820 C CA . GLY A 1 105 ? -3.850 -3.594 -5.623 1.00 97.75 105 GLY A CA 1
ATOM 821 C C . GLY A 1 105 ? -2.654 -2.678 -5.358 1.00 97.75 105 GLY A C 1
ATOM 822 O O . GLY A 1 105 ? -1.764 -3.010 -4.576 1.00 97.75 105 GLY A O 1
ATOM 823 N N . TRP A 1 106 ? -2.613 -1.533 -6.028 1.00 98.31 106 TRP A N 1
ATOM 824 C CA . TRP A 1 106 ? -1.452 -0.642 -6.009 1.00 98.31 106 TRP A CA 1
ATOM 825 C C . TRP A 1 106 ? -1.561 0.468 -4.968 1.00 98.31 106 TRP A C 1
ATOM 827 O O . TRP A 1 106 ? -2.656 0.879 -4.583 1.00 98.31 106 TRP A O 1
ATOM 837 N N . THR A 1 107 ? -0.408 0.964 -4.519 1.00 98.00 107 THR A N 1
ATOM 838 C CA . THR A 1 107 ? -0.305 2.152 -3.668 1.00 98.00 107 THR A CA 1
ATOM 839 C C . THR A 1 107 ? 1.001 2.912 -3.909 1.00 98.00 107 THR A C 1
ATOM 841 O O . THR A 1 107 ? 2.039 2.306 -4.186 1.00 98.00 107 THR A O 1
ATOM 844 N N . ALA A 1 108 ? 0.972 4.234 -3.734 1.00 97.62 108 ALA A N 1
ATOM 845 C CA . ALA A 1 108 ? 2.177 5.024 -3.474 1.00 97.62 108 ALA A CA 1
ATOM 846 C C . ALA A 1 108 ? 2.508 4.995 -1.986 1.00 97.62 108 ALA A C 1
ATOM 848 O O . ALA A 1 108 ? 1.570 5.016 -1.200 1.00 97.62 108 ALA A O 1
ATOM 849 N N . PHE A 1 109 ? 3.777 5.026 -1.579 1.00 96.62 109 PHE A N 1
ATOM 850 C CA . PHE A 1 109 ? 4.154 5.065 -0.161 1.00 96.62 109 PHE A CA 1
ATOM 851 C C . PHE A 1 109 ? 5.060 6.250 0.184 1.00 96.62 109 PHE A C 1
ATOM 853 O O . PHE A 1 109 ? 6.014 6.552 -0.531 1.00 96.62 109 PHE A O 1
ATOM 860 N N . CYS A 1 110 ? 4.759 6.903 1.305 1.00 94.25 110 CYS A N 1
ATOM 861 C CA . CYS A 1 110 ? 5.562 7.961 1.914 1.00 94.25 110 CYS A CA 1
ATOM 862 C C . CYS A 1 110 ? 5.263 8.081 3.416 1.00 94.25 110 CYS A C 1
ATOM 864 O O . CYS A 1 110 ? 5.201 9.178 3.978 1.00 94.25 110 CYS A O 1
ATOM 866 N N . GLY A 1 111 ? 5.003 6.933 4.053 1.00 91.50 111 GLY A N 1
ATOM 867 C CA . GLY A 1 111 ? 4.603 6.861 5.451 1.00 91.50 111 GLY A CA 1
ATOM 868 C C . GLY A 1 111 ? 5.760 7.206 6.391 1.00 91.50 111 GLY A C 1
ATOM 869 O O . GLY A 1 111 ? 6.924 7.128 5.997 1.00 91.50 111 GLY A O 1
ATOM 870 N N . PRO A 1 112 ? 5.477 7.548 7.655 1.00 89.44 112 PRO A N 1
ATOM 871 C CA . PRO A 1 112 ? 6.493 7.987 8.612 1.00 89.44 112 PRO A CA 1
ATOM 872 C C . PRO A 1 112 ? 7.451 6.866 9.045 1.00 89.44 112 PRO A C 1
ATOM 874 O O . PRO A 1 112 ? 8.544 7.149 9.530 1.00 89.44 112 PRO A O 1
ATOM 877 N N . VAL A 1 113 ? 7.050 5.598 8.890 1.00 90.00 113 VAL A N 1
ATOM 878 C CA . VAL A 1 113 ? 7.820 4.424 9.324 1.00 90.00 113 VAL A CA 1
ATOM 879 C C . VAL A 1 113 ? 7.936 3.418 8.183 1.00 90.00 113 VAL A C 1
ATOM 881 O O . VAL A 1 113 ? 6.938 2.854 7.742 1.00 90.00 113 VAL A O 1
ATOM 884 N N . GLY A 1 114 ? 9.158 3.158 7.726 1.00 88.56 114 GLY A N 1
ATOM 885 C CA . GLY A 1 114 ? 9.439 2.193 6.662 1.00 88.56 114 GLY A CA 1
ATOM 886 C C . GLY A 1 114 ? 10.452 2.714 5.642 1.00 88.56 114 GLY A C 1
ATOM 887 O O . GLY A 1 114 ? 10.829 3.890 5.692 1.00 88.56 114 GLY A O 1
ATOM 888 N N . PRO A 1 115 ? 10.924 1.849 4.727 1.00 91.06 115 PRO A N 1
ATOM 889 C CA . PRO A 1 115 ? 11.778 2.251 3.615 1.00 91.06 115 PRO A CA 1
ATOM 890 C C . PRO A 1 115 ? 11.087 3.310 2.752 1.00 91.06 115 PRO A C 1
ATOM 892 O O . PRO A 1 115 ? 9.877 3.261 2.558 1.00 91.06 115 PRO A O 1
ATOM 895 N N . GLN A 1 116 ? 11.869 4.234 2.202 1.00 90.94 116 GLN A N 1
ATOM 896 C CA . GLN A 1 116 ? 11.388 5.306 1.327 1.00 90.94 116 GLN A CA 1
ATOM 897 C C . GLN A 1 116 ? 12.084 5.219 -0.026 1.00 90.94 116 GLN A C 1
ATOM 899 O O . GLN A 1 116 ? 13.262 4.864 -0.073 1.00 90.94 116 GLN A O 1
ATOM 904 N N . GLY A 1 117 ? 11.396 5.600 -1.102 1.00 91.31 117 GLY A N 1
ATOM 905 C CA . GLY A 1 117 ? 11.972 5.628 -2.447 1.00 91.31 117 GLY A CA 1
ATOM 906 C C . GLY A 1 117 ? 12.307 4.224 -2.973 1.00 91.31 117 GLY A C 1
ATOM 907 O O . GLY A 1 117 ? 11.527 3.299 -2.763 1.00 91.31 117 GLY A O 1
ATOM 908 N N . PRO A 1 118 ? 13.456 4.006 -3.639 1.00 94.00 118 PRO A N 1
ATOM 909 C CA . PRO A 1 118 ? 13.728 2.734 -4.316 1.00 94.00 118 PRO A CA 1
ATOM 910 C C . PRO A 1 118 ? 13.638 1.488 -3.404 1.00 94.00 118 PRO A C 1
ATOM 912 O O . PRO A 1 118 ? 13.071 0.486 -3.827 1.00 94.00 118 PRO A O 1
ATOM 915 N N . PRO A 1 119 ? 14.105 1.514 -2.135 1.00 94.69 119 PRO A N 1
ATOM 916 C CA . PRO A 1 119 ? 13.959 0.381 -1.213 1.00 94.69 119 PRO A CA 1
ATOM 917 C C . PRO A 1 119 ? 12.527 0.001 -0.793 1.00 94.69 119 PRO A C 1
ATOM 919 O O . PRO A 1 119 ? 12.370 -1.016 -0.105 1.00 94.69 119 PRO A O 1
ATOM 922 N N . SER A 1 120 ? 11.504 0.812 -1.094 1.00 95.56 120 SER A N 1
ATOM 923 C CA . SER A 1 120 ? 10.098 0.463 -0.828 1.00 95.56 120 SER A CA 1
ATOM 924 C C . SER A 1 120 ? 9.404 -0.187 -2.023 1.00 95.56 120 SER A C 1
ATOM 926 O O . SER A 1 120 ? 8.410 -0.882 -1.816 1.00 95.56 120 SER A O 1
ATOM 928 N N . CYS A 1 121 ? 9.937 -0.010 -3.234 1.00 97.62 121 CYS A N 1
ATOM 929 C CA . CYS A 1 121 ? 9.374 -0.559 -4.461 1.00 97.62 121 CYS A CA 1
ATOM 930 C C . CYS A 1 121 ? 9.188 -2.078 -4.381 1.00 97.62 121 CYS A C 1
ATOM 932 O O . CYS A 1 121 ? 10.044 -2.809 -3.876 1.00 97.62 121 CYS A O 1
ATOM 934 N N . GLY A 1 122 ? 8.007 -2.533 -4.796 1.00 96.94 122 GLY A N 1
ATOM 935 C CA . GLY A 1 122 ? 7.634 -3.940 -4.828 1.00 96.94 122 GLY A CA 1
ATOM 936 C C . GLY A 1 122 ? 7.246 -4.545 -3.478 1.00 96.94 122 GLY A C 1
ATOM 937 O O . GLY A 1 122 ? 6.731 -5.662 -3.462 1.00 96.94 122 GLY A O 1
ATOM 938 N N . LYS A 1 123 ? 7.421 -3.843 -2.350 1.00 96.62 123 LYS A N 1
ATOM 939 C CA . LYS A 1 123 ? 7.005 -4.343 -1.027 1.00 96.62 123 LYS A CA 1
ATOM 940 C C . LYS A 1 123 ? 5.489 -4.296 -0.847 1.00 96.62 123 LYS A C 1
ATOM 942 O O . LYS A 1 123 ? 4.801 -3.511 -1.497 1.00 96.62 123 LYS A O 1
ATOM 947 N N . CYS A 1 124 ? 4.982 -5.112 0.075 1.00 97.69 124 CYS A N 1
ATOM 948 C CA . CYS A 1 124 ? 3.558 -5.199 0.375 1.00 97.69 124 CYS A CA 1
ATOM 949 C C . CYS A 1 124 ? 3.227 -4.635 1.752 1.00 97.69 124 CYS A C 1
ATOM 951 O O . CYS A 1 124 ? 3.977 -4.801 2.717 1.00 97.69 124 CYS A O 1
ATOM 953 N N . LEU A 1 125 ? 2.070 -3.988 1.824 1.00 97.00 125 LEU A N 1
ATOM 954 C CA . LEU A 1 125 ? 1.485 -3.446 3.038 1.00 97.00 125 LEU A CA 1
ATOM 955 C C . LEU A 1 125 ? 0.173 -4.167 3.315 1.00 97.00 125 LEU A C 1
ATOM 957 O O . LEU A 1 125 ? -0.693 -4.207 2.441 1.00 97.00 125 LEU A O 1
ATOM 961 N N . MET A 1 126 ? 0.007 -4.685 4.529 1.00 96.81 126 MET A N 1
ATOM 962 C CA . MET A 1 126 ? -1.318 -4.990 5.055 1.00 96.81 126 MET A CA 1
ATOM 963 C C . MET A 1 126 ? -1.900 -3.693 5.605 1.00 96.81 126 MET A C 1
ATOM 965 O O . MET A 1 126 ? -1.360 -3.106 6.541 1.00 96.81 126 MET A O 1
ATOM 969 N N . VAL A 1 127 ? -2.987 -3.233 4.999 1.00 97.75 127 VAL A N 1
ATOM 970 C CA . VAL A 1 127 ? -3.672 -1.992 5.349 1.00 97.75 127 VAL A CA 1
ATOM 971 C C . VAL A 1 127 ? -4.979 -2.337 6.035 1.00 97.75 127 VAL A C 1
ATOM 973 O O . VAL A 1 127 ? -5.779 -3.090 5.492 1.00 97.75 127 VAL A O 1
ATOM 976 N N . THR A 1 128 ? -5.196 -1.769 7.216 1.00 97.56 128 THR A N 1
ATOM 977 C CA . THR A 1 128 ? -6.396 -1.961 8.033 1.00 97.56 128 THR A CA 1
ATOM 978 C C . THR A 1 128 ? -7.084 -0.622 8.253 1.00 97.56 128 THR A C 1
ATOM 980 O O . THR A 1 128 ? -6.483 0.291 8.821 1.00 97.56 128 THR A O 1
ATOM 983 N N . ASN A 1 129 ? -8.347 -0.493 7.850 1.00 97.25 129 ASN A N 1
ATOM 984 C CA . ASN A 1 129 ? -9.171 0.658 8.211 1.00 97.25 129 ASN A CA 1
ATOM 985 C C . ASN A 1 129 ? -9.424 0.636 9.724 1.00 97.25 129 ASN A C 1
ATOM 987 O O . ASN A 1 129 ? -10.032 -0.298 10.243 1.00 97.25 129 ASN A O 1
ATOM 991 N N . THR A 1 130 ? -8.975 1.665 10.448 1.00 95.62 130 THR A N 1
ATOM 992 C CA . THR A 1 130 ? -9.069 1.685 11.918 1.00 95.62 130 THR A CA 1
ATOM 993 C C . THR A 1 130 ? -10.501 1.817 12.428 1.00 95.62 130 THR A C 1
ATOM 995 O O . THR A 1 130 ? -10.751 1.596 13.610 1.00 95.62 130 THR A O 1
ATOM 998 N N . ARG A 1 131 ? -11.437 2.224 11.565 1.00 93.44 131 ARG A N 1
ATOM 999 C CA . ARG A 1 131 ? -12.839 2.450 11.915 1.00 93.44 131 ARG A CA 1
ATOM 1000 C C . ARG A 1 131 ? -13.706 1.214 11.664 1.00 93.44 131 ARG A C 1
ATOM 1002 O O . 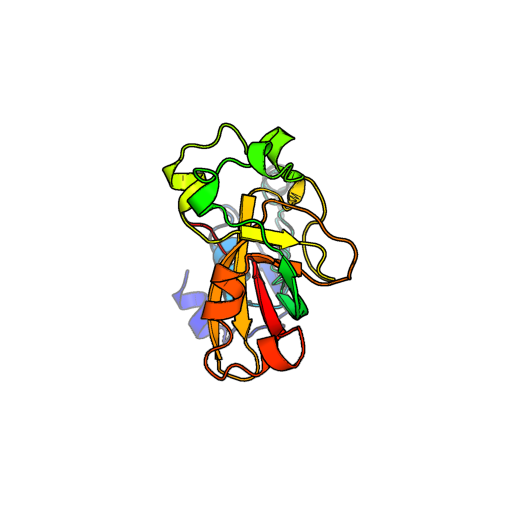ARG A 1 131 ? -14.515 0.882 12.524 1.00 93.44 131 ARG A O 1
ATOM 1009 N N . THR A 1 132 ? -13.552 0.541 10.521 1.00 95.44 132 THR A N 1
ATOM 1010 C CA . THR A 1 132 ? -14.346 -0.661 10.174 1.00 95.44 132 THR A CA 1
ATOM 1011 C C . THR A 1 132 ? -13.652 -1.972 10.515 1.00 95.44 132 THR A C 1
ATOM 1013 O O . THR A 1 132 ? -14.324 -2.980 10.709 1.00 95.44 132 THR A O 1
ATOM 1016 N N . GLY A 1 133 ? -12.319 -1.976 10.581 1.00 94.75 133 GLY A N 1
ATOM 1017 C CA . GLY A 1 133 ? -11.521 -3.197 10.644 1.00 94.75 133 GLY A CA 1
ATOM 1018 C C . GLY A 1 133 ? -11.339 -3.893 9.293 1.00 94.75 133 GLY A C 1
ATOM 1019 O O . GLY A 1 133 ? -10.750 -4.969 9.265 1.00 94.75 133 GLY A O 1
ATOM 1020 N N . ASP A 1 134 ? -11.804 -3.307 8.182 1.00 96.94 134 ASP A N 1
ATOM 1021 C CA . ASP A 1 134 ? -11.573 -3.870 6.847 1.00 96.94 134 ASP A CA 1
ATOM 1022 C C . ASP A 1 134 ? -10.079 -3.908 6.536 1.00 96.94 134 ASP A C 1
ATOM 1024 O O . ASP A 1 134 ? -9.346 -2.963 6.843 1.00 96.94 134 ASP A O 1
ATOM 1028 N N . GLN A 1 135 ? -9.636 -4.989 5.894 1.00 97.62 135 GLN A N 1
ATOM 1029 C CA . GLN A 1 135 ? -8.230 -5.214 5.576 1.00 97.62 135 GLN A CA 1
ATOM 1030 C C . GLN A 1 135 ? -8.018 -5.491 4.095 1.00 97.62 135 GLN A C 1
ATOM 1032 O O . GLN A 1 135 ? -8.813 -6.194 3.472 1.00 97.62 135 GLN A O 1
ATOM 1037 N N . GLN A 1 136 ? -6.923 -4.976 3.542 1.00 97.75 136 GLN A N 1
ATOM 1038 C CA . GLN A 1 136 ? -6.456 -5.261 2.188 1.00 97.75 136 GLN A CA 1
ATOM 1039 C C . GLN A 1 136 ? -4.930 -5.275 2.151 1.00 97.75 136 GLN A C 1
ATOM 1041 O O . GLN A 1 136 ? -4.277 -4.469 2.811 1.00 97.75 136 GLN A O 1
ATOM 1046 N N . ILE A 1 137 ? -4.368 -6.154 1.321 1.00 97.38 137 ILE A N 1
ATOM 1047 C CA . ILE A 1 137 ? -2.949 -6.098 0.971 1.00 97.38 137 ILE A CA 1
ATOM 1048 C C . ILE A 1 137 ? -2.791 -5.241 -0.286 1.00 97.38 137 ILE A C 1
ATOM 1050 O O . ILE A 1 137 ? -3.491 -5.456 -1.280 1.00 97.38 137 ILE A O 1
ATOM 1054 N N . ALA A 1 138 ? -1.858 -4.293 -0.243 1.00 97.75 138 ALA A N 1
ATOM 1055 C CA . ALA A 1 138 ? -1.485 -3.452 -1.374 1.00 97.75 138 ALA A CA 1
ATOM 1056 C C . ALA A 1 138 ? 0.025 -3.512 -1.629 1.00 97.75 138 ALA A C 1
ATOM 1058 O O . ALA A 1 138 ? 0.816 -3.604 -0.689 1.00 97.75 138 ALA A O 1
ATOM 1059 N N . ARG A 1 139 ? 0.429 -3.437 -2.899 1.00 98.38 139 ARG A N 1
ATOM 1060 C CA . ARG A 1 139 ? 1.830 -3.374 -3.320 1.00 98.38 139 ARG A CA 1
ATOM 1061 C C . ARG A 1 139 ? 2.250 -1.933 -3.579 1.00 98.38 139 ARG A C 1
ATOM 1063 O O . ARG A 1 139 ? 1.555 -1.188 -4.271 1.00 98.38 139 ARG A O 1
ATOM 1070 N N . ILE A 1 140 ? 3.411 -1.566 -3.051 1.00 98.19 140 ILE A N 1
ATOM 1071 C CA . ILE A 1 140 ? 4.032 -0.266 -3.276 1.00 98.19 140 ILE A CA 1
ATOM 1072 C C . ILE A 1 140 ? 4.608 -0.238 -4.692 1.00 98.19 140 ILE A C 1
ATOM 1074 O O . ILE A 1 140 ? 5.549 -0.969 -5.001 1.00 98.19 140 ILE A O 1
ATOM 1078 N N . VAL A 1 141 ? 4.041 0.613 -5.542 1.00 98.06 141 VAL A N 1
ATOM 1079 C CA . VAL A 1 141 ? 4.491 0.820 -6.932 1.00 98.06 141 VAL A CA 1
ATOM 1080 C C . VAL A 1 141 ? 4.940 2.254 -7.192 1.00 98.06 141 VAL A C 1
ATOM 1082 O O . VAL A 1 141 ? 5.474 2.559 -8.256 1.00 98.06 141 VAL A O 1
ATOM 1085 N N . ASP A 1 142 ? 4.722 3.147 -6.230 1.00 97.62 142 ASP A N 1
ATOM 1086 C CA . ASP A 1 142 ? 4.967 4.569 -6.407 1.00 97.62 142 ASP A CA 1
ATOM 1087 C C . ASP A 1 142 ? 5.393 5.245 -5.093 1.00 97.62 142 ASP A C 1
ATOM 1089 O O . ASP A 1 142 ? 5.339 4.646 -4.012 1.00 97.62 142 ASP A O 1
ATOM 1093 N N . GLN A 1 143 ? 5.808 6.505 -5.178 1.00 94.69 143 GLN A N 1
ATOM 1094 C CA . GLN A 1 143 ? 6.172 7.332 -4.028 1.00 94.69 143 GLN A CA 1
ATOM 1095 C C . GLN A 1 143 ? 5.249 8.547 -3.902 1.00 94.69 143 GLN A C 1
ATOM 1097 O O . GLN A 1 143 ? 4.695 9.037 -4.882 1.00 94.69 143 GLN A O 1
ATOM 1102 N N . CYS A 1 144 ? 5.105 9.071 -2.689 1.00 92.62 144 CYS A N 1
ATOM 1103 C CA . CYS A 1 144 ? 4.317 10.277 -2.428 1.00 92.62 144 CYS A CA 1
ATOM 1104 C C . CYS A 1 144 ? 5.052 11.257 -1.498 1.00 92.62 144 CYS A C 1
ATOM 1106 O O . CYS A 1 144 ? 6.190 11.021 -1.098 1.00 92.62 144 CYS A O 1
ATOM 1108 N N . THR A 1 145 ? 4.427 12.393 -1.174 1.00 88.00 145 THR A N 1
ATOM 1109 C CA . THR A 1 145 ? 5.019 13.439 -0.310 1.00 88.00 145 THR A CA 1
ATOM 1110 C C . THR A 1 145 ? 4.082 13.939 0.793 1.00 88.00 145 THR A C 1
ATOM 1112 O O . THR A 1 145 ? 4.442 14.829 1.557 1.00 88.00 145 THR A O 1
ATOM 1115 N N . ASN A 1 146 ? 2.887 13.362 0.917 1.00 79.94 146 ASN A N 1
ATOM 1116 C CA . ASN A 1 146 ? 1.839 13.761 1.862 1.00 79.94 146 ASN A CA 1
ATOM 1117 C C . ASN A 1 146 ? 1.959 13.117 3.258 1.00 79.94 146 ASN A C 1
ATOM 1119 O O . ASN A 1 146 ? 1.085 13.332 4.092 1.00 79.94 146 ASN A O 1
ATOM 1123 N N . GLY A 1 147 ? 3.025 12.357 3.535 1.00 75.38 147 GLY A N 1
ATOM 1124 C CA . GLY A 1 147 ? 3.291 11.788 4.866 1.00 75.38 147 GLY A CA 1
ATOM 1125 C C . GLY A 1 147 ? 2.435 10.569 5.232 1.00 75.38 147 GLY A C 1
ATOM 1126 O O . GLY A 1 147 ? 2.275 10.260 6.412 1.00 75.38 147 GLY A O 1
ATOM 1127 N N . GLY A 1 148 ? 1.876 9.882 4.235 1.00 82.75 148 GLY A N 1
ATOM 1128 C CA . GLY A 1 148 ? 1.038 8.696 4.401 1.00 82.75 148 GLY A CA 1
ATOM 1129 C C . GLY A 1 148 ? 1.218 7.744 3.225 1.00 82.75 148 GLY A C 1
ATOM 1130 O O . GLY A 1 148 ? 2.328 7.315 2.918 1.00 82.75 148 GLY A O 1
ATOM 1131 N N . PHE A 1 149 ? 0.126 7.399 2.557 1.00 84.69 149 PHE A N 1
ATOM 1132 C CA . PHE A 1 149 ? 0.171 6.660 1.299 1.00 84.69 149 PHE A CA 1
ATOM 1133 C C . PHE A 1 149 ? -1.106 6.882 0.493 1.00 84.69 149 PHE A C 1
ATOM 1135 O O . PHE A 1 149 ? -2.162 7.202 1.053 1.00 84.69 149 PHE A O 1
ATOM 1142 N N . ASN A 1 150 ? -1.000 6.695 -0.822 1.00 93.88 150 ASN A N 1
ATOM 1143 C CA . ASN A 1 150 ? -2.112 6.876 -1.747 1.00 93.88 150 ASN A CA 1
ATOM 1144 C C . ASN A 1 150 ? -2.488 5.533 -2.354 1.00 93.88 150 ASN A C 1
ATOM 1146 O O . ASN A 1 150 ? -1.771 5.020 -3.214 1.00 93.88 150 ASN A O 1
ATOM 1150 N N . LEU A 1 151 ? -3.609 4.985 -1.898 1.00 96.56 151 LEU A N 1
ATOM 1151 C CA . LEU A 1 151 ? -4.162 3.739 -2.410 1.00 96.56 151 LEU A CA 1
ATOM 1152 C C . LEU A 1 151 ? -4.725 3.946 -3.812 1.00 96.56 151 LEU A C 1
ATOM 1154 O O . LEU A 1 151 ? -5.323 4.983 -4.088 1.00 96.56 151 LEU A O 1
ATOM 1158 N N . ASP A 1 152 ? -4.633 2.943 -4.679 1.00 97.88 152 ASP A N 1
ATOM 1159 C CA . ASP A 1 152 ? -5.524 2.922 -5.833 1.00 97.88 152 ASP A CA 1
ATOM 1160 C C . ASP A 1 152 ? -6.992 2.942 -5.365 1.00 97.88 152 ASP A C 1
ATOM 1162 O O . ASP A 1 152 ? -7.353 2.341 -4.345 1.00 97.88 152 ASP A O 1
ATOM 1166 N N . VAL A 1 153 ? -7.850 3.628 -6.120 1.00 96.44 153 VAL A N 1
ATOM 1167 C CA . VAL A 1 153 ? -9.275 3.781 -5.801 1.00 96.44 153 VAL A CA 1
ATOM 1168 C C . VAL A 1 153 ? -9.986 2.447 -5.566 1.00 96.44 153 VAL A C 1
ATOM 1170 O O . VAL A 1 153 ? -10.840 2.368 -4.683 1.00 96.44 153 VAL A O 1
ATOM 1173 N N . SER A 1 154 ? -9.604 1.377 -6.272 1.00 95.88 154 SER A N 1
ATOM 1174 C CA . SER A 1 154 ? -10.195 0.047 -6.079 1.00 95.88 154 SER A CA 1
ATOM 1175 C C . SER A 1 154 ? -9.858 -0.558 -4.710 1.00 95.88 154 SER A C 1
ATOM 1177 O O . SER A 1 154 ? -10.654 -1.310 -4.144 1.00 95.88 154 SER A O 1
ATOM 1179 N N . VAL A 1 155 ? -8.679 -0.255 -4.156 1.00 97.31 155 VAL A N 1
ATOM 1180 C CA . VAL A 1 155 ? -8.260 -0.703 -2.819 1.00 97.31 155 VAL A CA 1
ATOM 1181 C C . VAL A 1 155 ? -8.921 0.163 -1.757 1.00 97.31 155 VAL A C 1
ATOM 1183 O O . VAL A 1 155 ? -9.457 -0.368 -0.787 1.00 97.31 155 VAL A O 1
ATOM 1186 N N . PHE A 1 156 ? -8.949 1.480 -1.974 1.00 97.56 156 PHE A N 1
ATOM 1187 C CA . PHE A 1 156 ? -9.613 2.428 -1.083 1.00 97.56 156 PHE A CA 1
ATOM 1188 C C . PHE A 1 156 ? -11.091 2.069 -0.881 1.00 97.56 156 PHE A C 1
ATOM 1190 O O . PHE A 1 156 ? -11.549 1.959 0.250 1.00 97.56 156 PHE A O 1
ATOM 1197 N N . GLN A 1 157 ? -11.821 1.802 -1.967 1.00 96.44 157 GLN A N 1
ATOM 1198 C CA . GLN A 1 157 ? -13.239 1.428 -1.910 1.00 96.44 157 GLN A CA 1
ATOM 1199 C C . GLN A 1 157 ? -13.481 0.100 -1.183 1.00 96.44 157 GLN A C 1
ATOM 1201 O O . GLN A 1 157 ? -14.473 -0.033 -0.475 1.00 96.44 157 GLN A O 1
ATOM 1206 N N . ARG A 1 158 ? -12.571 -0.876 -1.312 1.00 97.38 158 ARG A N 1
ATOM 1207 C CA . ARG A 1 158 ? -12.650 -2.145 -0.566 1.00 97.38 158 ARG A CA 1
ATOM 1208 C C . ARG A 1 158 ? -12.424 -1.974 0.935 1.00 97.38 158 ARG A C 1
ATOM 1210 O O . ARG A 1 158 ? -12.916 -2.788 1.707 1.00 97.38 158 ARG A O 1
ATOM 1217 N N . LEU A 1 159 ? -11.678 -0.947 1.335 1.00 97.31 159 LEU A N 1
ATOM 1218 C CA . LEU A 1 159 ? -11.431 -0.609 2.736 1.00 97.31 159 LEU A CA 1
ATOM 1219 C C . LEU A 1 159 ? -12.501 0.314 3.331 1.00 97.31 159 LEU A C 1
ATOM 1221 O O . LEU A 1 159 ? -12.544 0.470 4.546 1.00 97.31 159 LEU A O 1
ATOM 1225 N N . ASP A 1 160 ? -13.344 0.942 2.512 1.00 97.44 160 ASP A N 1
ATOM 1226 C CA . ASP A 1 160 ? -14.340 1.926 2.941 1.00 97.44 160 ASP A CA 1
ATOM 1227 C C . ASP A 1 160 ? -15.767 1.351 2.943 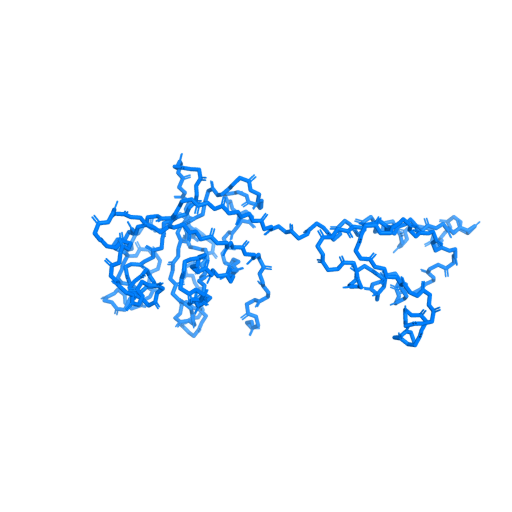1.00 97.44 160 ASP A C 1
ATOM 1229 O O . ASP A 1 160 ? -16.668 1.878 2.289 1.00 97.44 160 ASP A O 1
ATOM 1233 N N . SER A 1 161 ? -15.988 0.247 3.668 1.00 96.94 161 SER A N 1
ATOM 1234 C CA . SER A 1 161 ? -17.265 -0.492 3.627 1.00 96.94 161 SER A CA 1
ATOM 1235 C C . SER A 1 161 ? -18.496 0.288 4.109 1.00 96.94 161 SER A C 1
ATOM 1237 O O . SER A 1 161 ? -19.620 -0.085 3.771 1.00 96.94 161 SER A O 1
ATOM 1239 N N . ASP A 1 162 ? -18.321 1.381 4.855 1.00 96.06 162 ASP A N 1
ATOM 1240 C CA . ASP A 1 162 ? -19.414 2.264 5.286 1.00 96.06 162 ASP A CA 1
ATOM 1241 C C . ASP A 1 162 ? -19.469 3.604 4.517 1.00 96.06 162 ASP A C 1
ATOM 1243 O O . ASP A 1 162 ? -20.297 4.459 4.838 1.00 96.06 162 ASP A O 1
ATOM 1247 N N . GLY A 1 163 ? -18.586 3.810 3.531 1.00 96.06 163 GLY A N 1
ATOM 1248 C CA . GLY A 1 163 ? -18.531 5.004 2.680 1.00 96.06 163 GLY A CA 1
ATOM 1249 C C . GLY A 1 163 ? -18.026 6.290 3.352 1.00 96.06 163 GLY A C 1
ATOM 1250 O O . GLY A 1 163 ? -18.070 7.364 2.739 1.00 96.06 163 GLY A O 1
ATOM 1251 N N . ASN A 1 164 ? -17.588 6.233 4.612 1.00 96.06 164 ASN A N 1
ATOM 1252 C CA . ASN A 1 164 ? -17.182 7.420 5.362 1.00 96.06 164 ASN A CA 1
ATOM 1253 C C . ASN A 1 164 ? -15.876 8.024 4.830 1.00 96.06 164 ASN A C 1
ATOM 1255 O O . ASN A 1 164 ? -15.742 9.247 4.772 1.00 96.06 164 ASN A O 1
ATOM 1259 N N . GLY A 1 165 ? -14.938 7.180 4.400 1.00 93.88 165 GLY A N 1
ATOM 1260 C CA . GLY A 1 165 ? -13.669 7.616 3.839 1.00 93.88 165 GLY A CA 1
ATOM 1261 C C . GLY A 1 165 ? -13.849 8.396 2.544 1.00 93.88 165 GLY A C 1
ATOM 1262 O O . GLY A 1 165 ? -13.236 9.446 2.361 1.00 93.88 165 GLY A O 1
ATOM 1263 N N . ASN A 1 166 ? -14.751 7.946 1.674 1.00 93.50 166 ASN A N 1
ATOM 1264 C CA . ASN A 1 166 ? -15.101 8.651 0.449 1.00 93.50 166 ASN A CA 1
ATOM 1265 C C . ASN A 1 166 ? -15.771 10.003 0.745 1.00 93.50 166 ASN A C 1
ATOM 1267 O O . ASN A 1 166 ? -15.461 10.998 0.094 1.00 93.50 166 ASN A O 1
ATOM 1271 N N . ALA A 1 167 ? -16.630 10.071 1.768 1.00 94.44 167 ALA A N 1
ATOM 1272 C CA . ALA A 1 167 ? -17.243 11.328 2.203 1.00 94.44 167 ALA A CA 1
ATOM 1273 C C . ALA A 1 167 ? -16.220 12.331 2.780 1.00 94.44 167 ALA A C 1
ATOM 1275 O O . ALA A 1 167 ? -16.392 13.539 2.626 1.00 94.44 167 ALA A O 1
ATOM 1276 N N . GLN A 1 168 ? -15.155 11.843 3.425 1.00 93.56 168 GLN A N 1
ATOM 1277 C CA . GLN A 1 168 ? -14.088 12.662 4.021 1.00 93.56 168 GLN A CA 1
ATOM 1278 C C . GLN A 1 168 ? -12.890 12.903 3.085 1.00 93.56 168 GLN A C 1
ATOM 1280 O O . GLN A 1 168 ? -11.995 13.689 3.408 1.00 93.56 168 GLN A O 1
ATOM 1285 N N . GLY A 1 169 ? -12.841 12.214 1.944 1.00 92.56 169 GLY A N 1
ATOM 1286 C CA . GLY A 1 169 ? -11.711 12.217 1.014 1.00 92.56 169 GLY A CA 1
ATOM 1287 C C . GLY A 1 169 ? -10.471 11.458 1.506 1.00 92.56 169 GLY A C 1
ATOM 1288 O O . GLY A 1 169 ? -9.424 11.540 0.866 1.00 92.56 169 GLY A O 1
ATOM 1289 N N . HIS A 1 170 ? -10.552 10.749 2.635 1.00 95.00 170 HIS A N 1
ATOM 1290 C CA . HIS A 1 170 ? -9.446 9.980 3.205 1.00 95.00 170 HIS A CA 1
ATOM 1291 C C . HIS A 1 170 ? -9.922 8.918 4.202 1.00 95.00 170 HIS A C 1
ATOM 1293 O O . HIS A 1 170 ? -10.997 9.032 4.779 1.00 95.00 170 HIS A O 1
ATOM 1299 N N . LEU A 1 171 ? -9.078 7.920 4.452 1.00 96.06 171 LEU A N 1
ATOM 1300 C CA . LEU A 1 171 ? -9.229 6.933 5.519 1.00 96.06 171 LEU A CA 1
ATOM 1301 C C . LEU A 1 171 ? -8.164 7.153 6.597 1.00 96.06 171 LEU A C 1
ATOM 1303 O O . LEU A 1 171 ? -7.051 7.586 6.298 1.00 96.06 171 LEU A O 1
ATOM 1307 N N . ILE A 1 172 ? -8.486 6.794 7.839 1.00 95.19 172 ILE A N 1
ATOM 1308 C CA . ILE A 1 172 ? -7.484 6.573 8.885 1.00 95.19 172 ILE A CA 1
ATOM 1309 C C . ILE A 1 172 ? -7.192 5.079 8.919 1.00 95.19 172 ILE A C 1
ATOM 1311 O O . ILE A 1 172 ? -8.096 4.254 9.076 1.00 95.19 172 ILE A O 1
ATOM 1315 N N . VAL A 1 173 ? -5.931 4.728 8.701 1.00 96.06 173 VAL A N 1
ATOM 1316 C CA . VAL A 1 173 ? -5.520 3.346 8.473 1.00 96.06 173 VAL A CA 1
ATOM 1317 C C . VAL A 1 173 ? -4.287 3.004 9.288 1.0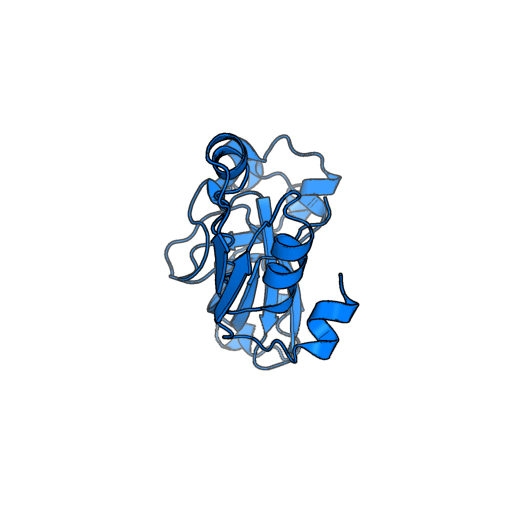0 96.06 173 VAL A C 1
ATOM 1319 O O . VAL A 1 173 ? -3.366 3.808 9.414 1.00 96.06 173 VAL A O 1
ATOM 1322 N N . HIS A 1 174 ? -4.267 1.787 9.817 1.00 94.56 174 HIS A N 1
ATOM 1323 C CA . HIS A 1 174 ? -3.060 1.143 10.310 1.00 94.56 174 HIS A CA 1
ATOM 1324 C C . HIS A 1 174 ? -2.434 0.358 9.157 1.00 94.56 174 HIS A C 1
ATOM 1326 O O . HIS A 1 174 ? -3.132 -0.425 8.512 1.00 94.56 174 HIS A O 1
ATOM 1332 N N . TYR A 1 175 ? -1.143 0.547 8.895 1.00 95.31 175 TYR A N 1
ATOM 1333 C CA . TYR A 1 175 ? -0.412 -0.278 7.935 1.00 95.31 175 TYR A CA 1
ATOM 1334 C C . TYR A 1 175 ? 0.719 -1.033 8.614 1.00 95.31 175 TYR A C 1
ATOM 1336 O O . TYR A 1 175 ? 1.317 -0.533 9.563 1.00 95.31 175 TYR A O 1
ATOM 1344 N N . GLU A 1 176 ? 1.060 -2.192 8.069 1.00 94.38 176 GLU A N 1
ATOM 1345 C CA . GLU A 1 176 ? 2.252 -2.957 8.427 1.00 94.38 176 GLU A CA 1
ATOM 1346 C C . GLU A 1 176 ? 2.892 -3.557 7.170 1.00 94.38 176 GLU A C 1
ATOM 1348 O O . GLU A 1 176 ? 2.193 -3.965 6.239 1.00 94.38 176 GLU A O 1
ATOM 1353 N N . PHE A 1 177 ? 4.224 -3.599 7.120 1.00 93.25 177 PHE A N 1
ATOM 1354 C CA . PHE A 1 177 ? 4.933 -4.304 6.051 1.00 93.25 177 PHE A CA 1
ATOM 1355 C C . PHE A 1 177 ? 4.791 -5.818 6.227 1.00 93.25 177 PHE A C 1
ATOM 1357 O O . PHE A 1 177 ? 5.103 -6.356 7.289 1.00 93.25 177 PHE A O 1
ATOM 1364 N N . VAL A 1 178 ? 4.372 -6.501 5.162 1.00 93.19 178 VAL A N 1
ATOM 1365 C CA . VAL A 1 178 ? 4.169 -7.955 5.137 1.00 93.19 178 VAL A CA 1
ATOM 1366 C C . VAL A 1 178 ? 4.927 -8.600 3.982 1.00 93.19 178 VAL A C 1
ATOM 1368 O O . VAL A 1 178 ? 5.285 -7.940 3.004 1.00 93.19 178 VAL A O 1
ATOM 1371 N N . ASP A 1 179 ? 5.169 -9.905 4.096 1.00 92.12 179 ASP A N 1
ATOM 1372 C CA . ASP A 1 179 ? 5.678 -10.700 2.981 1.00 92.12 179 ASP A CA 1
ATOM 1373 C C . ASP A 1 179 ? 4.613 -10.773 1.875 1.00 92.12 179 ASP A C 1
ATOM 1375 O O . ASP A 1 179 ? 3.455 -11.109 2.130 1.00 92.12 179 ASP A O 1
ATOM 1379 N N . CYS A 1 180 ? 5.009 -10.449 0.645 1.00 88.88 180 CYS A N 1
ATOM 1380 C CA . CYS A 1 180 ? 4.144 -10.539 -0.524 1.00 88.88 180 CYS A CA 1
ATOM 1381 C C . CYS A 1 180 ? 3.848 -11.991 -0.929 1.00 88.88 180 CYS A C 1
ATOM 1383 O O . CYS A 1 180 ? 2.925 -12.206 -1.709 1.00 88.88 180 CYS A O 1
ATOM 1385 N N . ALA A 1 181 ? 4.608 -12.982 -0.443 1.00 90.88 181 ALA A N 1
ATOM 1386 C CA . ALA A 1 181 ? 4.507 -14.398 -0.817 1.00 90.88 181 ALA A CA 1
ATOM 1387 C C . ALA A 1 181 ? 4.620 -14.641 -2.338 1.00 90.88 181 ALA A C 1
ATOM 1389 O O . ALA A 1 181 ? 3.842 -15.414 -2.907 1.00 90.88 181 ALA A O 1
ATOM 1390 N N . ASP A 1 182 ? 5.485 -13.870 -3.003 1.00 85.81 182 ASP A N 1
ATOM 1391 C CA . ASP A 1 182 ? 5.718 -13.893 -4.458 1.00 85.81 182 ASP A CA 1
ATOM 1392 C C . ASP A 1 182 ? 6.491 -15.120 -4.951 1.00 85.81 182 ASP A C 1
ATOM 1394 O O . ASP A 1 182 ? 7.294 -15.683 -4.172 1.00 85.81 182 ASP A O 1
#

InterPro domains:
  IPR001153 Barwin domain [PF00967] (66-180)
  IPR001153 Barwin domain [PR00602] (96-114)
  IPR001153 Barwin domain [PR00602] (115-133)
  IPR001153 Barwin domain [PR00602] (134-152)
  IPR001153 Barwin domain [PR00602] (155-179)
  IPR001153 Barwin domain [PS51174] (61-182)
  IPR014816 tRNA (1-methyladenosine) methyltransferase catalytic subunit Gcd14 [PS51620] (1-50)
  IPR018226 Barwin, conserved site [PS00771] (121-129)
  IPR029063 S-adenosyl-L-methionine-dependent methyltransferase superfamily [G3DSA:3.40.50.150] (2-64)
  IPR029063 S-adenosyl-L-methionine-dependent methyltransferase superfamily [SSF53335] (4-53)
  IPR036908 RlpA-like domain superfamily [G3DSA:2.40.40.10] (65-182)
  IPR036908 RlpA-like domain superfamily [SSF50685] (64-181)
  IPR044301 Pathogenesis-related protein-4 [PTHR46351] (54-182)
  IPR049470 tRNA (adenine(58)-N(1))-methyltransferase catalytic subunit TRM61, C-terminal [PF08704] (1-53)

Sequence (182 aa):
IIFVIMYLEIVPGCLVLESGARSGSLTTSLARAFSLSGHVYTFDFHEQRASSASVIALATAQSSIVQSTYHLYQPEQHNWDLLAVSAYCATWDADQPFSWRSKYGWTAFCGPVGPQGPPSCGKCLMVTNTRTGDQQIARIVDQCTNGGFNLDVSVFQRLDSDGNGNAQGHLIVHYEFVDCAD

Organism: Glycine soja (NCBI:txid3848)

Foldseek 3Di:
DLVVCVVVVDEAAEEEEAEPCQPCPVVVVSLVRNPAHYWYHYDYPDPVRVVVPPDRSGPHFQKDKDKEFADAQVCVVVLLALVVSVALQCVPPRPPDSCLSVVFFEKADDAPGDDAHNVQAQWKKWKAQPPPRQTGIYGHRHHDDPRGMHTHPVVVPSRCVVCVQVVVRITTIMITTDDPVD

Secondary structure (DSSP, 8-state):
-HHHHHHTT--TT-EEEEE--TTSHHHHHHHHHTTTS-EEEEE-S-HHHHTT----------EEEEEEEEE---GGGGTT-TTTTT-TTHHHHTTS-HHHHTSSEEEEE--SSS--SGGGTT-EEEEEETTT--EEEEEEEEE-SSSSEEEEHHHHHHH-TTSHHHHHT-EEEEEEEE----

pLDDT: mean 84.48, std 16.12, range [44.44, 98.38]

Radius of gyration: 19.69 Å; chains: 1; bounding box: 56×38×48 Å